Protein AF-A0AAD9MXK7-F1 (afdb_monomer)

Radius of gyration: 20.92 Å; Cα contacts (8 Å, |Δi|>4): 216; chains: 1; bounding box: 61×34×54 Å

Structure (mmCIF, N/CA/C/O backbone):
data_AF-A0AAD9MXK7-F1
#
_entry.id   AF-A0AAD9MXK7-F1
#
loop_
_atom_site.group_PDB
_atom_site.id
_atom_site.type_symbol
_atom_site.label_atom_id
_atom_site.label_alt_id
_atom_site.label_comp_id
_atom_site.label_asym_id
_atom_site.label_entity_id
_atom_site.label_seq_id
_atom_site.pdbx_PDB_ins_code
_atom_site.Cartn_x
_atom_site.Cartn_y
_atom_site.Cartn_z
_atom_site.occupancy
_atom_site.B_iso_or_equiv
_atom_site.auth_seq_id
_atom_site.auth_comp_id
_atom_site.auth_asym_id
_atom_site.auth_atom_id
_atom_site.pdbx_PDB_model_num
ATOM 1 N N . PRO A 1 1 ? 35.588 10.641 -26.635 1.00 38.00 1 PRO A N 1
ATOM 2 C CA . PRO A 1 1 ? 34.792 10.741 -25.386 1.00 38.00 1 PRO A CA 1
ATOM 3 C C . PRO A 1 1 ? 33.907 9.499 -25.231 1.00 38.00 1 PRO A C 1
ATOM 5 O O . PRO A 1 1 ? 33.051 9.272 -26.077 1.00 38.00 1 PRO A O 1
ATOM 8 N N . LYS A 1 2 ? 34.164 8.657 -24.221 1.00 38.72 2 LYS A N 1
ATOM 9 C CA . LYS A 1 2 ? 33.273 7.523 -23.922 1.00 38.72 2 LYS A CA 1
ATOM 10 C C . LYS A 1 2 ? 31.904 8.079 -23.519 1.00 38.72 2 LYS A C 1
ATOM 12 O O . LYS A 1 2 ? 31.863 9.052 -22.763 1.00 38.72 2 LYS A O 1
ATOM 17 N N . ASN A 1 3 ? 30.820 7.523 -24.058 1.00 42.97 3 ASN A N 1
ATOM 18 C CA . ASN A 1 3 ? 29.470 7.955 -23.709 1.00 42.97 3 ASN A CA 1
ATOM 19 C C . ASN A 1 3 ? 29.254 7.700 -22.206 1.00 42.97 3 ASN A C 1
ATOM 21 O O . ASN A 1 3 ? 29.772 6.733 -21.650 1.00 42.97 3 ASN A O 1
ATOM 25 N N . THR A 1 4 ? 28.516 8.578 -21.527 1.00 42.31 4 THR A N 1
ATOM 26 C CA . THR A 1 4 ? 28.145 8.411 -20.114 1.00 42.31 4 THR A CA 1
ATOM 27 C C . THR A 1 4 ? 27.490 7.048 -19.858 1.00 42.31 4 THR A C 1
ATOM 29 O O . THR A 1 4 ? 27.737 6.461 -18.808 1.00 42.31 4 THR A O 1
ATOM 32 N N . ALA A 1 5 ? 26.750 6.509 -20.834 1.00 41.59 5 ALA A N 1
ATOM 33 C CA . ALA A 1 5 ? 26.198 5.155 -20.789 1.00 41.59 5 ALA A CA 1
ATOM 34 C C . ALA A 1 5 ? 27.288 4.065 -20.707 1.00 41.59 5 ALA A C 1
ATOM 36 O O . ALA A 1 5 ? 27.219 3.212 -19.827 1.00 41.59 5 ALA A O 1
ATOM 37 N N . ASP A 1 6 ? 28.347 4.154 -21.520 1.00 43.88 6 ASP A N 1
ATOM 38 C CA . ASP A 1 6 ? 29.454 3.181 -21.534 1.00 43.88 6 ASP A CA 1
ATOM 39 C C . ASP A 1 6 ? 30.223 3.170 -20.203 1.00 43.88 6 ASP A C 1
ATOM 41 O O . ASP A 1 6 ? 30.725 2.141 -19.755 1.00 43.88 6 ASP A O 1
ATOM 45 N N . VAL A 1 7 ? 30.333 4.337 -19.557 1.00 48.47 7 VAL A N 1
ATOM 46 C CA . VAL A 1 7 ? 30.974 4.472 -18.240 1.00 48.47 7 VAL A CA 1
ATOM 47 C C . VAL A 1 7 ? 30.110 3.828 -17.157 1.00 48.47 7 VAL A C 1
ATOM 49 O O . VAL A 1 7 ? 30.643 3.141 -16.286 1.00 48.47 7 VAL A O 1
ATOM 52 N N . ILE A 1 8 ? 28.791 4.009 -17.217 1.00 50.72 8 ILE A N 1
ATOM 53 C CA . ILE A 1 8 ? 27.842 3.391 -16.286 1.00 50.72 8 ILE A CA 1
ATOM 54 C C . ILE A 1 8 ? 27.851 1.866 -16.450 1.00 50.72 8 ILE A C 1
ATOM 56 O O . ILE A 1 8 ? 28.021 1.155 -15.462 1.00 50.72 8 ILE A O 1
ATOM 60 N N . GLU A 1 9 ? 27.763 1.360 -17.680 1.00 47.28 9 GLU A N 1
ATOM 61 C CA . GLU A 1 9 ? 27.739 -0.078 -17.972 1.00 47.28 9 GLU A CA 1
ATOM 62 C C . GLU A 1 9 ? 29.055 -0.773 -17.584 1.00 47.28 9 GLU A C 1
ATOM 64 O O . GLU A 1 9 ? 29.042 -1.838 -16.961 1.00 47.28 9 GLU A O 1
ATOM 69 N N . TYR A 1 10 ? 30.199 -0.130 -17.843 1.00 49.09 10 TYR A N 1
ATOM 70 C CA . TYR A 1 10 ? 31.511 -0.608 -17.401 1.00 49.09 10 TYR A CA 1
ATOM 71 C C . TYR A 1 10 ? 31.641 -0.624 -15.870 1.00 49.09 10 TYR A C 1
ATOM 73 O O . TYR A 1 10 ? 32.155 -1.585 -15.296 1.00 49.09 10 TYR A O 1
ATOM 81 N N . THR A 1 11 ? 31.141 0.412 -15.189 1.00 49.16 11 THR A N 1
ATOM 82 C CA . THR A 1 11 ? 31.227 0.524 -13.724 1.00 49.16 11 THR A CA 1
ATOM 83 C C . THR A 1 11 ? 30.303 -0.477 -13.030 1.00 49.16 11 THR A C 1
ATOM 85 O O . THR A 1 11 ? 30.699 -1.106 -12.051 1.00 49.16 11 THR A O 1
ATOM 88 N N . LEU A 1 12 ? 29.101 -0.693 -13.570 1.00 51.06 12 LEU A N 1
ATOM 89 C CA . LEU A 1 12 ? 28.147 -1.703 -13.102 1.00 51.06 12 LEU A CA 1
ATOM 90 C C . LEU A 1 12 ? 28.635 -3.136 -13.376 1.00 51.06 12 LEU A C 1
ATOM 92 O O . LEU A 1 12 ? 28.507 -4.002 -12.512 1.00 51.06 12 LEU A O 1
ATOM 96 N N . SER A 1 13 ? 29.276 -3.381 -14.522 1.00 51.03 13 SER A N 1
ATOM 97 C CA . SER A 1 13 ? 29.899 -4.678 -14.828 1.00 51.03 13 SER A CA 1
ATOM 98 C C . SER A 1 13 ? 31.082 -4.982 -13.901 1.00 51.03 13 SER A C 1
ATOM 100 O O . SER A 1 13 ? 31.220 -6.106 -13.421 1.00 51.03 13 SER A O 1
ATOM 102 N N . ALA A 1 14 ? 31.899 -3.975 -13.571 1.00 49.81 14 ALA A N 1
ATOM 103 C CA . ALA A 1 14 ? 32.983 -4.107 -12.595 1.00 49.81 14 ALA A CA 1
ATOM 104 C C . ALA A 1 14 ? 32.467 -4.295 -11.149 1.00 49.81 14 ALA A C 1
ATOM 106 O O . ALA A 1 14 ? 33.080 -5.021 -10.364 1.00 49.81 14 ALA A O 1
ATOM 107 N N . LEU A 1 15 ? 31.320 -3.694 -10.801 1.00 48.66 15 LEU A N 1
ATOM 108 C CA . LEU A 1 15 ? 30.628 -3.864 -9.513 1.00 48.66 15 LEU A CA 1
ATOM 109 C C . LEU A 1 15 ? 30.158 -5.304 -9.282 1.00 48.66 15 LEU A C 1
ATOM 111 O O . LEU A 1 15 ? 30.318 -5.825 -8.179 1.00 48.66 15 LEU A O 1
ATOM 115 N N . LEU A 1 16 ? 29.615 -5.950 -10.317 1.00 46.66 16 LEU A N 1
ATOM 116 C CA . LEU A 1 16 ? 29.105 -7.323 -10.245 1.00 46.66 16 LEU A CA 1
ATOM 117 C C . LEU A 1 16 ? 30.217 -8.382 -10.142 1.00 46.66 16 LEU A C 1
ATOM 119 O O . LEU A 1 16 ? 29.954 -9.496 -9.698 1.00 46.66 16 LEU A O 1
ATOM 123 N N . GLN A 1 17 ? 31.457 -8.043 -10.514 1.00 50.56 17 GLN A N 1
ATOM 124 C CA . GLN A 1 17 ? 32.589 -8.980 -10.547 1.00 50.56 17 GLN A CA 1
ATOM 125 C C . GLN A 1 17 ? 33.570 -8.833 -9.369 1.00 50.56 17 GLN A C 1
ATOM 127 O O . GLN A 1 17 ? 34.453 -9.676 -9.204 1.00 50.56 17 GLN A O 1
ATOM 132 N N . SER A 1 18 ? 33.456 -7.792 -8.532 1.00 47.19 18 SER A N 1
ATOM 133 C CA . SER A 1 18 ? 34.446 -7.521 -7.478 1.00 47.19 18 SER A CA 1
ATOM 134 C C . SER A 1 18 ? 33.975 -7.940 -6.076 1.00 47.19 18 SER A C 1
ATOM 136 O O . SER A 1 18 ? 32.949 -7.481 -5.576 1.00 47.19 18 SER A O 1
ATOM 138 N N . ASN A 1 19 ? 34.807 -8.707 -5.363 1.00 50.25 19 ASN A N 1
ATOM 139 C CA . ASN A 1 19 ? 34.653 -8.995 -3.926 1.00 50.25 19 ASN A CA 1
ATOM 140 C C . ASN A 1 19 ? 34.904 -7.768 -3.017 1.00 50.25 19 ASN A C 1
ATOM 142 O O . ASN A 1 19 ? 34.963 -7.899 -1.798 1.00 50.25 19 ASN A O 1
ATOM 146 N N . ASN A 1 20 ? 35.092 -6.569 -3.583 1.00 54.78 20 ASN A N 1
ATOM 147 C CA . ASN A 1 20 ? 35.646 -5.409 -2.886 1.00 54.78 20 ASN A CA 1
ATOM 148 C C . ASN A 1 20 ? 34.710 -4.190 -2.958 1.00 54.78 20 ASN A C 1
ATOM 150 O O . ASN A 1 20 ? 35.099 -3.090 -3.359 1.00 54.78 20 ASN A O 1
ATOM 154 N N . ARG A 1 21 ? 33.455 -4.398 -2.532 1.00 53.03 21 ARG A N 1
ATOM 155 C CA . ARG A 1 21 ? 32.346 -3.418 -2.551 1.00 53.03 21 ARG A CA 1
ATOM 156 C C . ARG A 1 21 ? 32.725 -2.045 -1.968 1.00 53.03 21 ARG A C 1
ATOM 158 O O . ARG A 1 21 ? 32.276 -1.016 -2.464 1.00 53.03 21 ARG A O 1
ATOM 165 N N . HIS A 1 22 ? 33.605 -2.016 -0.963 1.00 48.88 22 HIS A N 1
ATOM 166 C CA . HIS A 1 22 ? 34.084 -0.785 -0.326 1.00 48.88 22 HIS A CA 1
ATOM 167 C C . HIS A 1 22 ? 34.946 0.099 -1.239 1.00 48.88 22 HIS A C 1
ATOM 169 O O . HIS A 1 22 ? 34.796 1.318 -1.214 1.00 48.88 22 HIS A O 1
ATOM 175 N N . LYS A 1 23 ? 35.818 -0.489 -2.070 1.00 52.25 23 LYS A N 1
ATOM 176 C CA . LYS A 1 23 ? 36.648 0.280 -3.013 1.00 52.25 23 LYS A CA 1
ATOM 177 C C . LYS A 1 23 ? 35.806 0.893 -4.124 1.00 52.25 23 LYS A C 1
ATOM 179 O O . LYS A 1 23 ? 36.018 2.044 -4.484 1.00 52.25 23 LYS A O 1
ATOM 184 N N . VAL A 1 24 ? 34.821 0.148 -4.619 1.00 52.81 24 VAL A N 1
ATOM 185 C CA . VAL A 1 24 ? 33.968 0.638 -5.704 1.00 52.81 24 VAL A CA 1
ATOM 186 C C . VAL A 1 24 ? 33.033 1.747 -5.226 1.00 52.81 24 VAL A C 1
ATOM 188 O O . VAL A 1 24 ? 32.856 2.736 -5.926 1.00 52.81 24 VAL A O 1
ATOM 191 N N . SER A 1 25 ? 32.515 1.648 -3.996 1.00 50.44 25 SER A N 1
ATOM 192 C CA . SER A 1 25 ? 31.755 2.738 -3.371 1.00 50.44 25 SER A CA 1
ATOM 193 C C . SER A 1 25 ? 32.572 4.030 -3.244 1.00 50.44 25 SER A C 1
ATOM 195 O O . SER A 1 25 ? 32.017 5.106 -3.452 1.00 50.44 25 SER A O 1
ATOM 197 N N . ALA A 1 26 ? 33.866 3.944 -2.920 1.00 53.19 26 ALA A N 1
ATOM 198 C CA . ALA A 1 26 ? 34.734 5.116 -2.804 1.00 53.19 26 ALA A CA 1
ATOM 199 C C . ALA A 1 26 ? 35.010 5.775 -4.167 1.00 53.19 26 ALA A C 1
ATOM 201 O O . ALA A 1 26 ? 34.937 6.998 -4.281 1.00 53.19 26 ALA A O 1
ATOM 202 N N . GLU A 1 27 ? 35.261 4.974 -5.207 1.00 53.53 27 GLU A N 1
ATOM 203 C CA . GLU A 1 27 ? 35.484 5.479 -6.568 1.00 53.53 27 GLU A CA 1
ATOM 204 C C . GLU A 1 27 ? 34.212 6.129 -7.137 1.00 53.53 27 GLU A C 1
ATOM 206 O O . GLU A 1 27 ? 34.271 7.212 -7.715 1.00 53.53 27 GLU A O 1
ATOM 211 N N . LEU A 1 28 ? 33.042 5.527 -6.884 1.00 54.47 28 LEU A N 1
ATOM 212 C CA . LEU A 1 28 ? 31.756 6.079 -7.308 1.00 54.47 28 LEU A CA 1
ATOM 213 C C . LEU A 1 28 ? 31.484 7.444 -6.660 1.00 54.47 28 LEU A C 1
ATOM 215 O O . LEU A 1 28 ? 31.079 8.373 -7.349 1.00 54.47 28 LEU A O 1
ATOM 219 N N . MET A 1 29 ? 31.760 7.589 -5.358 1.00 51.50 29 MET A N 1
ATOM 220 C CA . MET A 1 29 ? 31.616 8.858 -4.624 1.00 51.50 29 MET A CA 1
ATOM 221 C C . MET A 1 29 ? 32.549 9.951 -5.153 1.00 51.50 29 MET A C 1
ATOM 223 O O . MET A 1 29 ? 32.178 11.123 -5.171 1.00 51.50 29 MET A O 1
ATOM 227 N N . LYS A 1 30 ? 33.735 9.573 -5.637 1.00 60.16 30 LYS A N 1
ATOM 228 C CA . LYS A 1 30 ? 34.660 10.498 -6.292 1.00 60.16 30 LYS A CA 1
ATOM 229 C C . LYS A 1 30 ? 34.127 10.959 -7.653 1.00 60.16 30 LYS A C 1
ATOM 231 O O . LYS A 1 30 ? 34.123 12.152 -7.921 1.00 60.16 30 LYS A O 1
ATOM 236 N N . THR A 1 31 ? 33.604 10.042 -8.470 1.00 53.53 31 THR A N 1
ATOM 237 C CA . THR A 1 31 ? 32.995 10.375 -9.773 1.00 53.53 31 THR A CA 1
ATOM 238 C C . THR A 1 31 ? 31.703 11.193 -9.632 1.00 53.53 31 THR A C 1
ATOM 240 O O . THR A 1 31 ? 31.435 12.059 -10.461 1.00 53.53 31 THR A O 1
ATOM 243 N N . ILE A 1 32 ? 30.921 10.953 -8.572 1.00 53.66 32 ILE A N 1
ATOM 244 C CA . ILE A 1 32 ? 29.766 11.769 -8.156 1.00 53.66 32 ILE A CA 1
ATOM 245 C C . ILE A 1 32 ? 30.219 13.217 -7.901 1.00 53.66 32 ILE A C 1
ATOM 247 O O . ILE A 1 32 ? 29.639 14.147 -8.443 1.00 53.66 32 ILE A O 1
ATOM 251 N N . GLY A 1 33 ? 31.303 13.434 -7.152 1.00 53.84 33 GLY A N 1
ATOM 252 C CA . GLY A 1 33 ? 31.799 14.786 -6.853 1.00 53.84 33 GLY A CA 1
ATOM 253 C C . GLY A 1 33 ? 32.249 15.612 -8.069 1.00 53.84 33 GLY A C 1
ATOM 254 O O . GLY A 1 33 ? 32.423 16.820 -7.943 1.00 53.84 33 GLY A O 1
ATOM 255 N N . GLU A 1 34 ? 32.435 14.986 -9.234 1.00 53.22 34 GLU A N 1
ATOM 256 C CA . GLU A 1 34 ? 32.978 15.617 -10.444 1.00 53.22 34 GLU A CA 1
ATOM 257 C C . GLU A 1 34 ? 31.910 15.947 -11.511 1.00 53.22 34 GLU A C 1
ATOM 259 O O . GLU A 1 34 ? 32.238 16.590 -12.509 1.00 53.22 34 GLU A O 1
ATOM 264 N N . LYS A 1 35 ? 30.641 15.530 -11.346 1.00 52.81 35 LYS A N 1
ATOM 265 C CA . LYS A 1 35 ? 29.578 15.739 -12.353 1.00 52.81 35 LYS A CA 1
ATOM 266 C C . LYS A 1 35 ? 28.400 16.563 -11.831 1.00 52.81 35 LYS 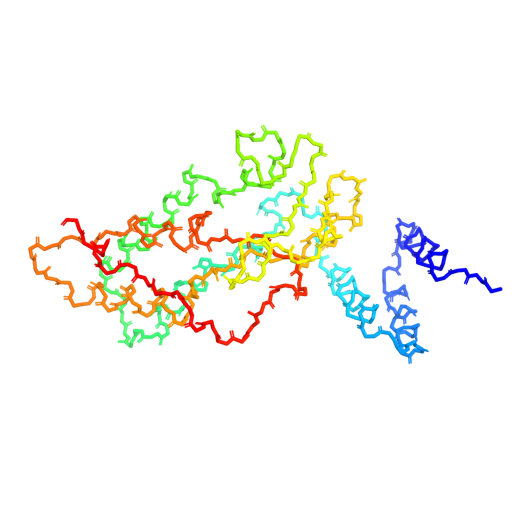A C 1
ATOM 268 O O . LYS A 1 35 ? 27.756 16.190 -10.862 1.00 52.81 35 LYS A O 1
ATOM 273 N N . ASP A 1 36 ? 28.029 17.597 -12.583 1.00 50.78 36 ASP A N 1
ATOM 274 C CA . ASP A 1 36 ? 26.937 18.539 -12.283 1.00 50.78 36 ASP A CA 1
ATOM 275 C C . ASP A 1 36 ? 25.559 18.038 -12.781 1.00 50.78 36 ASP A C 1
ATOM 277 O O . ASP A 1 36 ? 24.805 18.748 -13.443 1.00 50.78 36 ASP A O 1
ATOM 281 N N . ASN A 1 37 ? 25.237 16.758 -12.548 1.00 57.41 37 ASN A N 1
ATOM 282 C CA . ASN A 1 37 ? 23.948 16.179 -12.950 1.00 57.41 37 ASN A CA 1
ATOM 283 C C . ASN A 1 37 ? 23.217 15.614 -11.730 1.00 57.41 37 ASN A C 1
ATOM 285 O O . ASN A 1 37 ? 23.429 14.469 -11.335 1.00 57.41 37 ASN A O 1
ATOM 289 N N . HIS A 1 38 ? 22.355 16.442 -11.144 1.00 49.59 38 HIS A N 1
ATOM 290 C CA . HIS A 1 38 ? 21.633 16.176 -9.901 1.00 49.59 38 HIS A CA 1
ATOM 291 C C . HIS A 1 38 ? 20.864 14.840 -9.900 1.00 49.59 38 HIS A C 1
ATOM 293 O O . HIS A 1 38 ? 20.870 14.130 -8.896 1.00 49.59 38 HIS A O 1
ATOM 299 N N . GLU A 1 39 ? 20.267 14.445 -11.027 1.00 49.38 39 GLU A N 1
ATOM 300 C CA . GLU A 1 39 ? 19.537 13.174 -11.156 1.00 49.38 39 GLU A CA 1
ATOM 301 C C . GLU A 1 39 ? 20.485 11.968 -11.135 1.00 49.38 39 GLU A C 1
ATOM 303 O O . GLU A 1 39 ? 20.225 10.970 -10.458 1.00 49.38 39 GLU A O 1
ATOM 308 N N . LEU A 1 40 ? 21.638 12.087 -11.803 1.00 52.56 40 LEU A N 1
ATOM 309 C CA . LEU A 1 40 ? 22.690 11.072 -11.772 1.00 52.56 40 LEU A CA 1
ATOM 310 C C . LEU A 1 40 ? 23.287 10.945 -10.361 1.00 52.56 40 LEU A C 1
ATOM 312 O O . LEU A 1 40 ? 23.496 9.832 -9.887 1.00 52.56 40 LEU A O 1
ATOM 316 N N . LEU A 1 41 ? 23.506 12.058 -9.657 1.00 50.03 41 LEU A N 1
ATOM 317 C CA . LEU A 1 41 ? 24.013 12.061 -8.279 1.00 50.03 41 LEU A CA 1
ATOM 318 C C . LEU A 1 41 ? 23.027 11.417 -7.298 1.00 50.03 41 LEU A C 1
ATOM 320 O O . LEU A 1 41 ? 23.442 10.672 -6.409 1.00 50.03 41 LEU A O 1
ATOM 324 N N . GLN A 1 42 ? 21.726 11.652 -7.480 1.00 50.75 42 GLN A N 1
ATOM 325 C CA . GLN A 1 42 ? 20.675 11.052 -6.662 1.00 50.75 42 GLN A CA 1
ATOM 326 C C . GLN A 1 42 ? 20.576 9.539 -6.896 1.00 50.75 42 GLN A C 1
ATOM 328 O O . GLN A 1 42 ? 20.579 8.772 -5.929 1.00 50.75 42 GLN A O 1
ATOM 333 N N . LEU A 1 43 ? 20.573 9.102 -8.160 1.00 53.25 43 LEU A N 1
ATOM 334 C CA . LEU A 1 43 ? 20.542 7.684 -8.519 1.00 53.25 43 LEU A CA 1
ATOM 335 C C . LEU A 1 43 ? 21.806 6.957 -8.037 1.00 53.25 43 LEU A C 1
ATOM 337 O O . LEU A 1 43 ? 21.717 5.893 -7.427 1.00 53.25 43 LEU A O 1
ATOM 341 N N . MET A 1 44 ? 22.989 7.544 -8.237 1.00 55.75 44 MET A N 1
ATOM 342 C CA . MET A 1 44 ? 24.252 6.945 -7.798 1.00 55.75 44 MET A CA 1
ATOM 343 C C . MET A 1 44 ? 24.385 6.931 -6.266 1.00 55.75 44 MET A C 1
ATOM 345 O O . MET A 1 44 ? 24.840 5.932 -5.710 1.00 55.75 44 MET A O 1
ATOM 349 N N . GLY A 1 45 ? 23.943 7.978 -5.562 1.00 54.53 45 GLY A N 1
ATOM 350 C CA . GLY A 1 45 ? 23.907 8.005 -4.094 1.00 54.53 45 GLY A CA 1
ATOM 351 C C . GLY A 1 45 ? 22.970 6.946 -3.503 1.00 54.53 45 GLY A C 1
ATOM 352 O O . GLY A 1 45 ? 23.272 6.341 -2.472 1.00 54.53 45 GLY A O 1
ATOM 353 N N . GLN A 1 46 ? 21.864 6.658 -4.187 1.00 55.50 46 GLN A N 1
ATOM 354 C CA . GLN A 1 46 ? 20.931 5.603 -3.795 1.00 55.50 46 GLN A CA 1
ATOM 355 C C . GLN A 1 46 ? 21.480 4.213 -4.087 1.00 55.50 46 GLN A C 1
ATOM 357 O O . GLN A 1 46 ? 21.439 3.370 -3.199 1.00 55.50 46 GLN A O 1
ATOM 362 N N . ILE A 1 47 ? 22.104 4.002 -5.250 1.00 58.25 47 ILE A N 1
ATOM 363 C CA . ILE A 1 47 ? 22.817 2.756 -5.566 1.00 58.25 47 ILE A CA 1
ATOM 364 C C . ILE A 1 47 ? 23.909 2.479 -4.520 1.00 58.25 47 ILE A C 1
ATOM 366 O O . ILE A 1 47 ? 24.036 1.352 -4.050 1.00 58.25 47 ILE A O 1
ATOM 370 N N . VAL A 1 48 ? 24.659 3.498 -4.082 1.00 56.62 48 VAL A N 1
ATOM 371 C CA . VAL A 1 48 ? 25.665 3.365 -3.008 1.00 56.62 48 VAL A CA 1
ATOM 372 C C . VAL A 1 48 ? 25.033 2.978 -1.672 1.00 56.62 48 VAL A C 1
ATOM 374 O O . VAL A 1 48 ? 25.579 2.129 -0.963 1.00 56.62 48 VAL A O 1
ATOM 377 N N . ASN A 1 49 ? 23.890 3.567 -1.315 1.00 52.62 49 ASN A N 1
ATOM 378 C CA . ASN A 1 49 ? 23.167 3.189 -0.102 1.00 52.62 49 ASN A CA 1
ATOM 379 C C . ASN A 1 49 ? 22.618 1.761 -0.186 1.00 52.62 49 ASN A C 1
ATOM 381 O O . ASN A 1 49 ? 22.713 1.035 0.801 1.00 52.62 49 ASN A O 1
ATOM 385 N N . THR A 1 50 ? 22.144 1.318 -1.350 1.00 48.84 50 THR A N 1
ATOM 386 C CA . THR A 1 50 ? 21.663 -0.054 -1.542 1.00 48.84 50 THR A CA 1
ATOM 387 C C . THR A 1 50 ? 22.809 -1.072 -1.572 1.00 48.84 50 THR A C 1
ATOM 389 O O . THR A 1 50 ? 22.666 -2.150 -1.010 1.00 48.84 50 THR A O 1
ATOM 392 N N . ILE A 1 51 ? 24.001 -0.723 -2.085 1.00 51.62 51 ILE A N 1
ATOM 393 C CA . ILE A 1 51 ? 25.217 -1.566 -1.994 1.00 51.62 51 ILE A CA 1
ATOM 394 C C . ILE A 1 51 ? 25.614 -1.860 -0.533 1.00 51.62 51 ILE A C 1
ATOM 396 O O . ILE A 1 51 ? 26.221 -2.898 -0.252 1.00 51.62 51 ILE A O 1
ATOM 400 N N . LYS A 1 52 ? 25.266 -0.967 0.404 1.00 46.25 52 LYS A N 1
ATOM 401 C CA . LYS A 1 52 ? 25.476 -1.160 1.848 1.00 46.25 52 LYS A CA 1
ATOM 402 C C . LYS A 1 52 ? 24.405 -2.030 2.519 1.00 46.25 52 LYS A C 1
ATOM 404 O O . LYS A 1 52 ? 24.617 -2.432 3.660 1.00 46.25 52 LYS A O 1
ATOM 409 N N . GLN A 1 53 ? 23.278 -2.300 1.859 1.00 46.50 53 GLN A N 1
ATOM 410 C CA . GLN A 1 53 ? 22.192 -3.124 2.399 1.00 46.50 53 GLN A CA 1
ATOM 411 C C . GLN A 1 53 ? 22.407 -4.615 2.093 1.00 46.50 53 GLN A C 1
ATOM 413 O O . GLN A 1 53 ? 23.250 -4.987 1.276 1.00 46.50 53 GLN A O 1
ATOM 418 N N . ASN A 1 54 ? 21.688 -5.498 2.791 1.00 44.75 54 ASN A N 1
ATOM 419 C CA . ASN A 1 54 ? 21.855 -6.950 2.690 1.00 44.75 54 ASN A CA 1
ATOM 420 C C . ASN A 1 54 ? 21.101 -7.536 1.476 1.00 44.75 54 ASN A C 1
ATOM 422 O O . ASN A 1 54 ? 20.157 -8.301 1.619 1.00 44.75 54 ASN A O 1
ATOM 426 N N . ILE A 1 55 ? 21.538 -7.174 0.266 1.00 45.78 55 ILE A N 1
ATOM 427 C CA . ILE A 1 55 ? 20.872 -7.447 -1.032 1.00 45.78 55 ILE A CA 1
ATOM 428 C C . ILE A 1 55 ? 20.739 -8.946 -1.379 1.00 45.78 55 ILE A C 1
ATOM 430 O O . ILE A 1 55 ? 20.133 -9.294 -2.383 1.00 45.78 55 ILE A O 1
ATOM 434 N N . GLN A 1 56 ? 21.329 -9.854 -0.596 1.00 40.59 56 GLN A N 1
ATOM 435 C CA . GLN A 1 56 ? 21.187 -11.300 -0.824 1.00 40.59 56 GLN A CA 1
ATOM 436 C C . GLN A 1 56 ? 19.972 -11.918 -0.126 1.00 40.59 56 GLN A C 1
ATOM 438 O O . GLN A 1 56 ? 19.717 -13.104 -0.318 1.00 40.59 56 GLN A O 1
ATOM 443 N N . ALA A 1 57 ? 19.232 -11.130 0.657 1.00 38.41 57 ALA A N 1
ATOM 444 C CA . ALA A 1 57 ? 17.940 -11.535 1.180 1.00 38.41 57 ALA A CA 1
ATOM 445 C C . ALA A 1 57 ? 16.920 -11.592 0.028 1.00 38.41 57 ALA A C 1
ATOM 447 O O . ALA A 1 57 ? 16.501 -10.561 -0.496 1.00 38.41 57 ALA A O 1
ATOM 448 N N . ASN A 1 58 ? 16.547 -12.803 -0.379 1.00 35.81 58 ASN A N 1
ATOM 449 C CA . ASN A 1 58 ? 15.558 -13.074 -1.426 1.00 35.81 58 ASN A CA 1
ATOM 450 C C . ASN A 1 58 ? 14.215 -13.523 -0.841 1.00 35.81 58 ASN A C 1
ATOM 452 O O . ASN A 1 58 ? 13.244 -13.702 -1.575 1.00 35.81 58 ASN A O 1
ATOM 456 N N . THR A 1 59 ? 14.149 -13.731 0.475 1.00 41.09 59 THR A N 1
ATOM 457 C CA . THR A 1 59 ? 12.913 -14.081 1.169 1.00 41.09 59 THR A CA 1
ATOM 458 C C . THR A 1 59 ? 12.617 -13.114 2.308 1.00 41.09 59 THR A C 1
ATOM 460 O O . THR A 1 59 ? 13.494 -12.543 2.951 1.00 41.09 59 THR A O 1
ATOM 463 N N . ARG A 1 60 ? 11.330 -12.965 2.616 1.00 40.72 60 ARG A N 1
ATOM 464 C CA . ARG A 1 60 ? 10.810 -12.140 3.714 1.00 40.72 60 ARG A CA 1
ATOM 465 C C . ARG A 1 60 ? 11.421 -12.454 5.093 1.00 40.72 60 ARG A C 1
ATOM 467 O O . ARG A 1 60 ? 11.409 -11.608 5.983 1.00 40.72 60 ARG A O 1
ATOM 474 N N . GLN A 1 61 ? 11.901 -13.679 5.299 1.00 42.28 61 GLN A N 1
ATOM 475 C CA . GLN A 1 61 ? 12.550 -14.113 6.542 1.00 42.28 61 GLN A CA 1
ATOM 476 C C . GLN A 1 61 ? 13.989 -13.591 6.659 1.00 42.28 61 GLN A C 1
ATOM 478 O O . GLN A 1 61 ? 14.518 -13.510 7.765 1.00 42.28 61 GLN A O 1
ATOM 483 N N . GLU A 1 62 ? 14.593 -13.215 5.534 1.00 36.50 62 GLU A N 1
ATOM 484 C CA . GLU A 1 62 ? 15.981 -12.769 5.428 1.00 36.50 62 GLU A CA 1
ATOM 485 C C . GLU A 1 62 ? 16.122 -11.239 5.543 1.00 36.50 62 GLU A C 1
ATOM 487 O O . GLU A 1 62 ? 17.207 -10.768 5.883 1.00 36.50 62 GLU A O 1
ATOM 492 N N . ASP A 1 63 ? 15.037 -10.473 5.343 1.00 41.03 63 ASP A N 1
ATOM 493 C CA . ASP A 1 63 ? 14.970 -9.028 5.627 1.00 41.03 63 ASP A CA 1
ATOM 494 C C . ASP A 1 63 ? 13.595 -8.593 6.202 1.00 41.03 63 ASP A C 1
ATOM 496 O O . ASP A 1 63 ? 12.699 -8.140 5.480 1.00 41.03 63 ASP A O 1
ATOM 500 N N . PRO A 1 64 ? 13.393 -8.719 7.528 1.00 39.91 64 PRO A N 1
ATOM 501 C CA . PRO A 1 64 ? 12.159 -8.300 8.190 1.00 39.91 64 PRO A CA 1
ATOM 502 C C . PRO A 1 64 ? 11.987 -6.771 8.293 1.00 39.91 64 PRO A C 1
ATOM 504 O O . PRO A 1 64 ? 10.886 -6.314 8.621 1.00 39.91 64 PRO A O 1
ATOM 507 N N . ASP A 1 65 ? 13.030 -5.977 8.015 1.00 39.09 65 ASP A N 1
ATOM 508 C CA . ASP A 1 65 ? 12.990 -4.509 8.081 1.00 39.09 65 ASP A CA 1
ATOM 509 C C . ASP A 1 65 ? 12.297 -3.877 6.862 1.00 39.09 65 ASP A C 1
ATOM 511 O O . ASP A 1 65 ? 11.818 -2.739 6.957 1.00 39.09 65 ASP A O 1
ATOM 515 N N . TRP A 1 66 ? 12.137 -4.636 5.768 1.00 37.03 66 TRP A N 1
ATOM 516 C CA . TRP A 1 66 ? 11.375 -4.250 4.572 1.00 37.03 66 TRP A CA 1
ATOM 517 C C . TRP A 1 66 ? 9.952 -3.747 4.905 1.00 37.03 66 TRP A C 1
ATOM 519 O O . TRP A 1 66 ? 9.428 -2.852 4.244 1.00 37.03 66 TRP A O 1
ATOM 529 N N . PHE A 1 67 ? 9.349 -4.224 6.004 1.00 41.81 67 PHE A N 1
ATOM 530 C CA . PHE A 1 67 ? 7.981 -3.878 6.419 1.00 41.81 67 PHE A CA 1
ATOM 531 C C . PHE A 1 67 ? 7.878 -3.050 7.713 1.00 41.81 67 PHE A C 1
ATOM 533 O O . PHE A 1 67 ? 6.890 -3.160 8.454 1.00 41.81 67 PHE A O 1
ATOM 540 N N . LYS A 1 68 ? 8.814 -2.124 7.969 1.00 47.56 68 LYS A N 1
ATOM 541 C CA . LYS A 1 68 ? 8.680 -1.103 9.040 1.00 47.56 68 LYS A CA 1
ATOM 542 C C . LYS A 1 68 ? 7.335 -0.337 9.040 1.00 47.56 68 LYS A C 1
ATOM 544 O O . LYS A 1 68 ? 6.988 0.301 10.034 1.00 47.56 68 LYS A O 1
ATOM 549 N N . GLY A 1 69 ? 6.510 -0.439 7.994 1.00 49.94 69 GLY A N 1
ATOM 550 C CA . GLY A 1 69 ? 5.147 0.101 7.906 1.00 49.94 69 GLY A CA 1
ATOM 551 C C . GLY A 1 69 ? 4.160 -0.317 9.019 1.00 49.94 69 GLY A C 1
ATOM 552 O O . GLY A 1 69 ? 3.350 0.504 9.443 1.00 49.94 69 GLY A O 1
ATOM 553 N N . ILE A 1 70 ? 4.206 -1.546 9.547 1.00 48.22 70 ILE A N 1
ATOM 554 C CA . ILE A 1 70 ? 3.278 -1.972 10.629 1.00 48.22 70 ILE A CA 1
ATOM 555 C C . ILE A 1 70 ? 3.779 -1.520 12.000 1.00 48.22 70 ILE A C 1
ATOM 557 O O . ILE A 1 70 ? 2.992 -1.079 12.842 1.00 48.22 70 ILE A O 1
ATOM 561 N N . ILE A 1 71 ? 5.096 -1.602 12.198 1.00 51.22 71 ILE A N 1
ATOM 562 C CA . ILE A 1 71 ? 5.780 -1.101 13.393 1.00 51.22 71 ILE A CA 1
ATOM 563 C C . ILE A 1 71 ? 5.503 0.402 13.525 1.00 51.22 71 ILE A C 1
ATOM 565 O O . ILE A 1 71 ? 5.042 0.839 14.571 1.00 51.22 71 ILE A O 1
ATOM 569 N N . THR A 1 72 ? 5.594 1.160 12.427 1.00 62.62 72 THR A N 1
ATOM 570 C CA . THR A 1 72 ? 5.264 2.596 12.420 1.00 62.62 72 THR A CA 1
ATOM 571 C C . THR A 1 72 ? 3.801 2.896 12.744 1.00 62.62 72 THR A C 1
ATOM 573 O O . THR A 1 72 ? 3.552 3.873 13.437 1.00 62.62 72 THR A O 1
ATOM 576 N N . THR A 1 73 ? 2.825 2.078 12.325 1.00 63.78 73 THR A N 1
ATOM 577 C CA . THR A 1 73 ? 1.416 2.286 12.721 1.00 63.78 73 THR A CA 1
ATOM 578 C C . THR A 1 73 ? 1.222 2.078 14.225 1.00 63.78 73 THR A C 1
ATOM 580 O O . THR A 1 73 ? 0.604 2.907 14.893 1.00 63.78 73 THR A O 1
ATOM 583 N N . MET A 1 74 ? 1.779 0.998 14.786 1.00 66.38 74 MET A N 1
ATOM 584 C CA . MET A 1 74 ? 1.719 0.750 16.231 1.00 66.38 74 MET A CA 1
ATOM 585 C C . MET A 1 74 ? 2.461 1.822 17.031 1.00 66.38 74 MET A C 1
ATOM 587 O O . MET A 1 74 ? 1.951 2.282 18.052 1.00 66.38 74 MET A O 1
ATOM 591 N N . ASP A 1 75 ? 3.646 2.219 16.581 1.00 71.38 75 ASP A N 1
ATOM 592 C CA . ASP A 1 75 ? 4.473 3.217 17.252 1.00 71.38 75 ASP A CA 1
ATOM 593 C C . ASP A 1 75 ? 3.844 4.605 17.168 1.00 71.38 75 ASP A C 1
ATOM 595 O O . ASP A 1 75 ? 3.847 5.334 18.158 1.00 71.38 75 ASP A O 1
ATOM 599 N N . TYR A 1 76 ? 3.200 4.939 16.047 1.00 76.50 76 TYR A N 1
ATOM 600 C CA . TYR A 1 76 ? 2.417 6.163 15.919 1.00 76.50 76 TYR A CA 1
ATOM 601 C C . TYR A 1 76 ? 1.289 6.200 16.953 1.00 76.50 76 TYR A C 1
ATOM 603 O O . TYR A 1 76 ? 1.221 7.137 17.750 1.00 76.50 76 TYR A O 1
ATOM 611 N N . VAL A 1 77 ? 0.452 5.156 17.011 1.00 72.44 77 VAL A N 1
ATOM 612 C CA . VAL A 1 77 ? -0.663 5.082 17.970 1.00 72.44 77 VAL A CA 1
ATOM 613 C C . VAL A 1 77 ? -0.149 5.162 19.411 1.00 72.44 77 VAL A C 1
ATOM 615 O O . VAL A 1 77 ? -0.674 5.943 20.202 1.00 72.44 77 VAL A O 1
ATOM 618 N N . LYS A 1 78 ? 0.923 4.430 19.748 1.00 75.12 78 LYS A N 1
ATOM 619 C CA . LYS A 1 78 ? 1.578 4.505 21.068 1.00 75.12 78 LYS A CA 1
ATOM 620 C C . LYS A 1 78 ? 2.117 5.901 21.379 1.00 75.12 78 LYS A C 1
ATOM 622 O O . LYS A 1 78 ? 2.009 6.341 22.515 1.00 75.12 78 LYS A O 1
ATOM 627 N N . SER A 1 79 ? 2.694 6.594 20.398 1.00 78.88 79 SER A N 1
ATOM 628 C CA . SER A 1 79 ? 3.269 7.930 20.598 1.00 78.88 79 SER A CA 1
ATOM 629 C C . SER A 1 79 ? 2.203 8.997 20.860 1.00 78.88 79 SER A C 1
ATOM 631 O O . SER A 1 79 ? 2.436 9.930 21.626 1.00 78.88 79 SER A O 1
ATOM 633 N N . LYS A 1 80 ? 1.019 8.860 20.247 1.00 80.44 80 LYS A N 1
ATOM 634 C CA . LYS A 1 80 ? -0.092 9.811 20.393 1.00 80.44 80 LYS A CA 1
ATOM 635 C C . LYS A 1 80 ? -0.964 9.517 21.610 1.00 80.44 80 LYS A C 1
ATOM 637 O O . LYS A 1 80 ? -1.511 10.439 22.211 1.00 80.44 80 LYS A O 1
ATOM 642 N N . LYS A 1 81 ? -1.059 8.252 22.023 1.00 73.75 81 LYS A N 1
ATOM 643 C CA . LYS A 1 81 ? -1.777 7.840 23.231 1.00 73.75 81 LYS A CA 1
ATOM 644 C C . LYS A 1 81 ? -0.874 7.921 24.460 1.00 73.75 81 LYS A C 1
ATOM 646 O O . LYS A 1 81 ? -0.037 7.056 24.691 1.00 73.75 81 LYS A O 1
ATOM 651 N N . LYS A 1 82 ? -1.083 8.931 25.310 1.00 61.66 82 LYS A N 1
ATOM 652 C CA . LYS A 1 82 ? -0.455 8.978 26.640 1.00 61.66 82 LYS A CA 1
ATOM 653 C C . LYS A 1 82 ? -1.062 7.884 27.530 1.00 61.66 82 LYS A C 1
ATOM 655 O O . LYS A 1 82 ? -2.184 8.032 28.002 1.00 61.66 82 LYS A O 1
ATOM 660 N N . GLY A 1 83 ? -0.327 6.797 27.763 1.00 66.88 83 GLY A N 1
ATOM 661 C CA . GLY A 1 83 ? -0.711 5.726 28.691 1.00 66.88 83 GLY A CA 1
ATOM 662 C C . GLY A 1 83 ? -0.861 4.348 28.042 1.00 66.88 83 GLY A C 1
ATOM 663 O O . GLY A 1 83 ? -0.478 4.122 26.897 1.00 66.88 83 GLY A O 1
ATOM 664 N N . LYS A 1 84 ? -1.390 3.384 28.804 1.00 69.75 84 LYS A N 1
ATOM 665 C CA . LYS A 1 84 ? -1.578 2.005 28.333 1.00 69.75 84 LYS A CA 1
ATOM 666 C C . LYS A 1 84 ? -2.657 1.965 27.246 1.00 69.75 84 LYS A C 1
ATOM 668 O O . LYS A 1 84 ? -3.778 2.407 27.472 1.00 69.75 84 LYS A O 1
ATOM 673 N N . ILE A 1 85 ? -2.328 1.387 26.092 1.00 77.56 85 ILE A N 1
ATOM 674 C CA . ILE A 1 85 ? -3.281 1.155 24.998 1.00 77.56 85 ILE A CA 1
ATOM 675 C C . ILE A 1 85 ? -4.441 0.276 25.494 1.00 77.56 85 ILE A C 1
ATOM 677 O O . ILE A 1 85 ? -4.200 -0.788 26.077 1.00 77.56 85 ILE A O 1
ATOM 681 N N . SER A 1 86 ? -5.684 0.708 25.246 1.00 83.50 86 SER A N 1
ATOM 682 C CA . SER A 1 86 ? -6.892 -0.013 25.670 1.00 83.50 86 SER A CA 1
ATOM 683 C C . SER A 1 86 ? -7.002 -1.397 25.012 1.00 83.50 86 SER A C 1
ATOM 685 O O . SER A 1 86 ? -6.389 -1.672 23.976 1.00 83.50 86 SER A O 1
ATOM 687 N N . ALA A 1 87 ? -7.800 -2.287 25.606 1.00 87.31 87 ALA A N 1
ATOM 688 C CA . ALA A 1 87 ? -8.045 -3.618 25.045 1.00 87.31 87 ALA A CA 1
ATOM 689 C C . ALA A 1 87 ? -8.677 -3.553 23.640 1.00 87.31 87 ALA A C 1
ATOM 691 O O . ALA A 1 87 ? -8.386 -4.394 22.790 1.00 87.31 87 ALA A O 1
ATOM 692 N N . GLU A 1 88 ? -9.489 -2.530 23.372 1.00 85.94 88 GLU A N 1
ATOM 693 C CA . GLU A 1 88 ? -10.132 -2.315 22.073 1.00 85.94 88 GLU A CA 1
ATOM 694 C C . GLU A 1 88 ? -9.112 -1.979 20.983 1.00 85.94 88 GLU A C 1
ATOM 696 O O . GLU A 1 88 ? -9.122 -2.600 19.922 1.00 85.94 88 GLU A O 1
ATOM 701 N N . TYR A 1 89 ? -8.154 -1.093 21.268 1.00 86.31 89 TYR A N 1
ATOM 702 C CA . TYR A 1 89 ? -7.057 -0.807 20.340 1.00 86.31 89 TYR A CA 1
ATOM 703 C C . TYR A 1 89 ? -6.159 -2.026 20.113 1.00 86.31 89 TYR A C 1
ATOM 705 O O . TYR A 1 89 ? -5.719 -2.274 18.992 1.00 86.31 89 TYR A O 1
ATOM 713 N N . GLN A 1 90 ? -5.886 -2.818 21.154 1.00 86.44 90 GLN A N 1
ATOM 714 C CA . GLN A 1 90 ? -5.130 -4.065 20.989 1.00 86.44 90 GLN A CA 1
ATOM 715 C C . GLN A 1 90 ? -5.871 -5.039 20.067 1.00 86.44 90 GLN A C 1
ATOM 717 O O . GLN A 1 90 ? -5.252 -5.649 19.196 1.00 86.44 90 GLN A O 1
ATOM 722 N N . LYS A 1 91 ? -7.197 -5.147 20.215 1.00 90.50 91 LYS A N 1
ATOM 723 C CA . LYS A 1 91 ? -8.049 -5.949 19.332 1.00 90.50 91 LYS A CA 1
ATOM 724 C C . LYS A 1 91 ? -8.003 -5.435 17.890 1.00 90.50 91 LYS A C 1
ATOM 726 O O . LYS A 1 91 ? -7.761 -6.230 16.989 1.00 90.50 91 LYS A O 1
ATOM 731 N N . LEU A 1 92 ? -8.148 -4.127 17.674 1.00 90.25 92 LEU A N 1
ATOM 732 C CA . LEU A 1 92 ? -8.035 -3.483 16.360 1.00 90.25 92 LEU A CA 1
ATOM 733 C C . LEU A 1 92 ? -6.693 -3.797 15.676 1.00 90.25 92 LEU A C 1
ATOM 735 O O . LEU A 1 92 ? -6.656 -4.288 14.548 1.00 90.25 92 LEU A O 1
ATOM 739 N N . LEU A 1 93 ? -5.579 -3.582 16.377 1.00 87.25 93 LEU A N 1
ATOM 740 C CA . LEU A 1 93 ? -4.240 -3.838 15.842 1.00 87.25 93 LEU A CA 1
ATOM 741 C C . LEU A 1 93 ? -4.001 -5.332 15.569 1.00 87.25 93 LEU A C 1
ATOM 743 O O . LEU A 1 93 ? -3.339 -5.691 14.592 1.00 87.25 93 LEU A O 1
ATOM 747 N N . ASN A 1 94 ? -4.559 -6.215 16.400 1.00 88.12 94 ASN A N 1
ATOM 748 C CA . ASN A 1 94 ? -4.517 -7.656 16.166 1.00 88.12 94 ASN A CA 1
ATOM 749 C C . ASN A 1 94 ? -5.350 -8.066 14.946 1.00 88.12 94 ASN A C 1
ATOM 751 O O . ASN A 1 94 ? -4.906 -8.945 14.205 1.00 88.12 94 ASN A O 1
ATOM 755 N N . ASN A 1 95 ? -6.492 -7.421 14.688 1.00 92.44 95 ASN A N 1
ATOM 756 C CA . ASN A 1 95 ? -7.270 -7.645 13.468 1.00 92.44 95 ASN A CA 1
ATOM 757 C C . ASN A 1 95 ? -6.444 -7.281 12.228 1.00 92.44 95 ASN A C 1
ATOM 759 O O . ASN A 1 95 ? -6.324 -8.104 11.321 1.00 92.44 95 ASN A O 1
ATOM 763 N N . PHE A 1 96 ? -5.788 -6.112 12.221 1.00 91.06 96 PHE A N 1
ATOM 764 C CA . PHE A 1 96 ? -4.882 -5.722 11.132 1.00 91.06 96 PHE A CA 1
ATOM 765 C C . PHE A 1 96 ? -3.761 -6.737 10.938 1.00 91.06 96 PHE A C 1
ATOM 767 O O . PHE A 1 96 ? -3.570 -7.240 9.833 1.00 91.06 96 PHE A O 1
ATOM 774 N N . LYS A 1 97 ? -3.050 -7.091 12.015 1.00 87.25 97 LYS A N 1
ATOM 775 C CA . LYS A 1 97 ? -1.942 -8.053 11.965 1.00 87.25 97 LYS A CA 1
ATOM 776 C C . LYS A 1 97 ? -2.391 -9.416 11.444 1.00 87.25 97 LYS A C 1
ATOM 778 O O . LYS A 1 97 ? -1.669 -10.037 10.672 1.00 87.25 97 LYS A O 1
ATOM 783 N N . THR A 1 98 ? -3.561 -9.886 11.868 1.00 89.12 98 THR A N 1
ATOM 784 C CA . THR A 1 98 ? -4.110 -11.176 11.438 1.00 89.12 98 THR A CA 1
ATOM 785 C C . THR A 1 98 ? -4.485 -11.131 9.965 1.00 89.12 98 THR A C 1
ATOM 787 O O . THR A 1 98 ? -4.057 -12.001 9.216 1.00 89.12 98 THR A O 1
ATOM 790 N N . LYS A 1 99 ? -5.197 -10.089 9.520 1.00 92.44 99 LYS A N 1
ATOM 791 C CA . LYS A 1 99 ? -5.592 -9.944 8.115 1.00 92.44 99 LYS A CA 1
ATOM 792 C C . LYS A 1 99 ? -4.381 -9.777 7.191 1.00 92.44 99 LYS A C 1
ATOM 794 O O . LYS A 1 99 ? -4.327 -10.409 6.148 1.00 92.44 99 LYS A O 1
ATOM 799 N N . LEU A 1 100 ? -3.365 -9.013 7.602 1.00 87.31 100 LEU A N 1
ATOM 800 C CA . LEU A 1 100 ? -2.078 -8.944 6.899 1.00 87.31 100 LEU A CA 1
ATOM 801 C C . LEU A 1 100 ? -1.417 -10.320 6.785 1.00 87.31 100 LEU A C 1
ATOM 803 O O . LEU A 1 100 ? -1.012 -10.692 5.698 1.00 87.31 100 LEU A O 1
ATOM 807 N N . LYS A 1 101 ? -1.354 -11.106 7.866 1.00 86.31 101 LYS A N 1
ATOM 808 C CA . LYS A 1 101 ? -0.791 -12.466 7.809 1.00 86.31 101 LYS A CA 1
ATOM 809 C C . LYS A 1 101 ? -1.546 -13.392 6.864 1.00 86.31 101 LYS A C 1
ATOM 811 O O . LYS A 1 101 ? -0.904 -14.158 6.161 1.00 86.31 101 LYS A O 1
ATOM 816 N N . VAL A 1 102 ? -2.877 -13.335 6.881 1.00 90.19 102 VAL A N 1
ATOM 817 C CA . VAL A 1 102 ? -3.726 -14.158 6.009 1.00 90.19 102 VAL A CA 1
ATOM 818 C C . VAL A 1 102 ? -3.489 -13.825 4.536 1.00 90.19 102 VAL A C 1
ATOM 820 O O . VAL A 1 102 ? -3.445 -14.738 3.724 1.00 90.19 102 VAL A O 1
ATOM 823 N N . ASN A 1 103 ? -3.275 -12.550 4.209 1.00 87.44 103 ASN A N 1
ATOM 824 C CA . ASN A 1 103 ? -3.000 -12.096 2.842 1.00 87.44 103 ASN A CA 1
ATOM 825 C C . ASN A 1 103 ? -1.500 -12.069 2.497 1.00 87.44 103 ASN A C 1
ATOM 827 O O . ASN A 1 103 ? -1.106 -11.331 1.605 1.00 87.44 103 ASN A O 1
ATOM 831 N N . ASP A 1 104 ? -0.649 -12.758 3.265 1.00 86.00 104 ASP A N 1
ATOM 832 C CA . ASP A 1 104 ? 0.820 -12.692 3.165 1.00 86.00 104 ASP A CA 1
ATOM 833 C C . ASP A 1 104 ? 1.377 -11.273 2.925 1.00 86.00 104 ASP A C 1
ATOM 835 O O . ASP A 1 104 ? 2.283 -11.030 2.134 1.00 86.00 104 ASP A O 1
ATOM 839 N N . TYR A 1 105 ? 0.805 -10.307 3.647 1.00 85.06 105 TYR A N 1
ATOM 840 C CA . TYR A 1 105 ? 1.201 -8.900 3.647 1.00 85.06 105 TYR A CA 1
ATOM 841 C C . TYR A 1 105 ? 1.117 -8.248 2.262 1.00 85.06 105 TYR A C 1
ATOM 843 O O . TYR A 1 105 ? 1.775 -7.237 2.028 1.00 85.06 105 TYR A O 1
ATOM 851 N N . HIS A 1 106 ? 0.273 -8.807 1.391 1.00 88.25 106 HIS A N 1
ATOM 852 C CA . HIS A 1 106 ? 0.105 -8.411 -0.004 1.00 88.25 106 HIS A CA 1
ATOM 853 C C . HIS A 1 106 ? 1.418 -8.455 -0.799 1.00 88.25 106 HIS A C 1
ATOM 855 O O . HIS A 1 106 ? 1.678 -7.610 -1.654 1.00 88.25 106 HIS A O 1
ATOM 861 N N . GLY A 1 107 ? 2.292 -9.418 -0.479 1.00 85.00 107 GLY A N 1
ATOM 862 C CA . GLY A 1 107 ? 3.533 -9.642 -1.226 1.00 85.00 107 GLY A CA 1
ATOM 863 C C . GLY A 1 107 ? 3.291 -10.096 -2.670 1.00 85.00 107 GLY A C 1
ATOM 864 O O . GLY A 1 107 ? 4.139 -9.884 -3.535 1.00 85.00 107 GLY A O 1
ATOM 865 N N . ASP A 1 108 ? 2.108 -10.645 -2.940 1.00 86.19 108 ASP A N 1
ATOM 866 C CA . ASP A 1 108 ? 1.628 -11.069 -4.255 1.00 86.19 108 ASP A CA 1
ATOM 867 C C . ASP A 1 108 ? 1.565 -9.924 -5.279 1.00 86.19 108 ASP A C 1
ATOM 869 O O . ASP A 1 108 ? 1.742 -10.157 -6.472 1.00 86.19 108 ASP A O 1
ATOM 873 N N . TYR A 1 109 ? 1.445 -8.673 -4.829 1.00 90.19 109 TYR A N 1
ATOM 874 C CA . TYR A 1 109 ? 1.584 -7.486 -5.680 1.00 90.19 109 TYR A CA 1
ATOM 875 C C . TYR A 1 109 ? 2.905 -7.442 -6.466 1.00 90.19 109 TYR A C 1
ATOM 877 O O . TYR A 1 109 ? 2.950 -6.896 -7.571 1.00 90.19 109 TYR A O 1
ATOM 885 N N . PHE A 1 110 ? 3.976 -8.020 -5.917 1.00 88.12 110 PHE A N 1
ATOM 886 C CA . PHE A 1 110 ? 5.320 -8.007 -6.499 1.00 88.12 110 PHE A CA 1
ATOM 887 C C . PHE A 1 110 ? 5.774 -9.384 -7.001 1.00 88.12 110 PHE A C 1
ATOM 889 O O . PHE A 1 110 ? 6.963 -9.569 -7.266 1.00 88.12 110 PHE A O 1
ATOM 896 N N . ASP A 1 111 ? 4.864 -10.348 -7.149 1.00 85.56 111 ASP A N 1
ATOM 897 C CA . ASP A 1 111 ? 5.125 -11.628 -7.813 1.00 85.56 111 ASP A CA 1
ATOM 898 C C . ASP A 1 111 ? 4.373 -11.677 -9.143 1.00 85.56 111 ASP A C 1
ATOM 900 O O . ASP A 1 111 ? 3.157 -11.825 -9.167 1.00 85.56 111 ASP A O 1
ATOM 904 N N . ARG A 1 112 ? 5.095 -11.610 -10.265 1.00 86.75 112 ARG A N 1
ATOM 905 C CA . ARG A 1 112 ? 4.523 -11.679 -11.621 1.00 86.75 112 ARG A CA 1
ATOM 906 C C . ARG A 1 112 ? 3.675 -12.926 -11.900 1.00 86.75 112 ARG A C 1
ATOM 908 O O . ARG A 1 112 ? 2.922 -12.929 -12.865 1.00 86.75 112 ARG A O 1
ATOM 915 N N . ASN A 1 113 ? 3.820 -13.991 -11.107 1.00 86.56 113 ASN A N 1
ATOM 916 C CA . ASN A 1 113 ? 3.034 -15.220 -11.254 1.00 86.56 113 ASN A CA 1
ATOM 917 C C . ASN A 1 113 ? 1.800 -15.255 -10.339 1.00 86.56 113 ASN A C 1
ATOM 919 O O . ASN A 1 113 ? 1.070 -16.249 -10.337 1.00 86.56 113 ASN A O 1
ATOM 923 N N . ALA A 1 114 ? 1.576 -14.210 -9.541 1.00 89.25 114 ALA A N 1
ATOM 924 C CA . ALA A 1 114 ? 0.398 -14.089 -8.702 1.00 89.25 114 ALA A CA 1
ATOM 925 C C . ALA A 1 114 ? -0.879 -13.911 -9.534 1.00 89.25 114 ALA A C 1
ATOM 927 O O . ALA A 1 114 ? -0.861 -13.699 -10.745 1.00 89.25 114 ALA A O 1
ATOM 928 N N . SER A 1 115 ? -2.025 -13.974 -8.856 1.00 89.19 115 SER A N 1
ATOM 929 C CA . SER A 1 115 ? -3.323 -13.768 -9.508 1.00 89.19 115 SER A CA 1
ATOM 930 C C . SER A 1 115 ? -3.562 -12.317 -9.944 1.00 89.19 115 SER A C 1
ATOM 932 O O . SER A 1 115 ? -4.255 -12.088 -10.933 1.00 89.19 115 SER A O 1
ATOM 934 N N . GLN A 1 116 ? -3.006 -11.349 -9.209 1.00 88.06 116 GLN A N 1
ATOM 935 C CA . GLN A 1 116 ? -3.160 -9.913 -9.460 1.00 88.06 116 GLN A CA 1
ATOM 936 C C . GLN A 1 116 ? -1.838 -9.166 -9.205 1.00 88.06 116 GLN A C 1
ATOM 938 O O . GLN A 1 116 ? -1.745 -8.380 -8.258 1.00 88.06 116 GLN A O 1
ATOM 943 N N . PRO A 1 117 ? -0.795 -9.424 -10.014 1.00 91.06 117 PRO A N 1
ATOM 944 C CA . PRO A 1 117 ? 0.457 -8.689 -9.914 1.00 91.06 117 PRO A CA 1
ATOM 945 C C . PRO A 1 117 ? 0.264 -7.218 -10.297 1.00 91.06 117 PRO A C 1
ATOM 947 O O . PRO A 1 117 ? -0.611 -6.874 -11.091 1.00 91.06 117 PRO A O 1
ATOM 950 N N . LEU A 1 118 ? 1.127 -6.345 -9.774 1.00 92.81 118 LEU A N 1
ATOM 951 C CA . LEU A 1 118 ? 1.192 -4.942 -10.208 1.00 92.81 118 LEU A CA 1
ATOM 952 C C . LEU A 1 118 ? 1.934 -4.751 -11.527 1.00 92.81 118 LEU A C 1
ATOM 954 O O . LEU A 1 118 ? 1.857 -3.680 -12.127 1.00 92.81 118 LEU A O 1
ATOM 958 N N . CYS A 1 119 ? 2.695 -5.758 -11.942 1.00 90.62 119 CYS A N 1
ATOM 959 C CA . CYS A 1 119 ? 3.387 -5.748 -13.214 1.00 90.62 119 CYS A CA 1
ATOM 960 C C . CYS A 1 119 ? 2.545 -6.371 -14.329 1.00 90.62 119 CYS A C 1
ATOM 962 O O . CYS A 1 119 ? 1.578 -7.090 -14.080 1.00 90.62 119 CYS A O 1
ATOM 964 N N . ASP A 1 120 ? 2.932 -6.090 -15.571 1.00 90.00 120 ASP A N 1
ATOM 965 C CA . ASP A 1 120 ? 2.407 -6.806 -16.730 1.00 90.00 120 ASP A CA 1
ATOM 966 C C . ASP A 1 120 ? 2.914 -8.261 -16.798 1.00 90.00 120 ASP A C 1
ATOM 968 O O . ASP A 1 120 ? 3.677 -8.735 -15.952 1.00 90.00 120 ASP A O 1
ATOM 972 N N . THR A 1 121 ? 2.503 -8.983 -17.843 1.00 88.69 121 THR A N 1
ATOM 973 C CA . THR A 1 121 ? 2.874 -10.390 -18.059 1.00 88.69 121 THR A CA 1
ATOM 974 C C . THR A 1 121 ? 4.376 -10.617 -18.232 1.00 88.69 121 THR A C 1
ATOM 976 O O . THR A 1 121 ? 4.853 -11.727 -18.000 1.00 88.69 121 THR A O 1
ATOM 979 N N . ASP A 1 122 ? 5.127 -9.585 -18.616 1.00 84.06 122 ASP A N 1
ATOM 980 C CA . ASP A 1 122 ? 6.578 -9.645 -18.801 1.00 84.06 122 ASP A CA 1
ATOM 981 C C . ASP A 1 122 ? 7.339 -9.209 -17.534 1.00 84.06 122 ASP A C 1
ATOM 983 O O . ASP A 1 122 ? 8.570 -9.319 -17.459 1.00 84.06 122 ASP A O 1
ATOM 987 N N . GLY A 1 123 ? 6.623 -8.756 -16.501 1.00 83.81 123 GLY A N 1
ATOM 988 C CA . GLY A 1 123 ? 7.183 -8.312 -15.232 1.00 83.81 123 GLY A CA 1
ATOM 989 C C . GLY A 1 123 ? 7.566 -6.830 -15.195 1.00 83.81 123 GLY A C 1
ATOM 990 O O . GLY A 1 123 ? 8.365 -6.437 -14.341 1.00 83.81 123 GLY A O 1
ATOM 991 N N . TRP A 1 124 ? 7.036 -6.000 -16.099 1.00 90.38 124 TRP A N 1
ATOM 992 C CA . TRP A 1 124 ? 7.209 -4.548 -16.042 1.00 90.38 124 TRP A CA 1
ATOM 993 C C . TRP A 1 124 ? 6.239 -3.909 -15.060 1.00 90.38 124 TRP A C 1
ATOM 995 O O . TRP A 1 124 ? 5.025 -4.028 -15.192 1.00 90.38 124 TRP A O 1
ATOM 1005 N N . PHE A 1 125 ? 6.791 -3.172 -14.106 1.00 94.00 125 PHE A N 1
ATOM 1006 C CA . PHE A 1 125 ? 6.058 -2.271 -13.231 1.00 94.00 125 PHE A CA 1
ATOM 1007 C C . PHE A 1 125 ? 6.058 -0.872 -13.835 1.00 94.00 125 PHE A C 1
ATOM 1009 O O . PHE A 1 125 ? 7.065 -0.425 -14.394 1.00 94.00 125 PHE A O 1
ATOM 1016 N N . PHE A 1 126 ? 4.945 -0.166 -13.675 1.00 94.38 126 PHE A N 1
ATOM 1017 C CA . PHE A 1 126 ? 4.739 1.179 -14.198 1.00 94.38 126 PHE A CA 1
ATOM 1018 C C . PHE A 1 126 ? 4.469 2.133 -13.042 1.00 94.38 126 PHE A C 1
ATOM 1020 O O . PHE A 1 126 ? 3.772 1.783 -12.092 1.00 94.38 126 PHE A O 1
ATOM 1027 N N . CYS A 1 127 ? 5.037 3.335 -13.110 1.00 94.06 127 CYS A N 1
ATOM 1028 C CA . CYS A 1 127 ? 4.728 4.371 -12.137 1.00 94.06 127 CYS A CA 1
ATOM 1029 C C . CYS A 1 127 ? 3.286 4.835 -12.319 1.00 94.06 127 CYS A C 1
ATOM 1031 O O . CYS A 1 127 ? 2.836 5.109 -13.431 1.00 94.06 127 CYS A O 1
ATOM 1033 N N . GLU A 1 128 ? 2.587 4.982 -11.204 1.00 92.69 128 GLU A N 1
ATOM 1034 C CA . GLU A 1 128 ? 1.175 5.370 -11.179 1.00 92.69 128 GLU A CA 1
ATOM 1035 C C . GLU A 1 128 ? 0.969 6.873 -10.996 1.00 92.69 128 GLU A C 1
ATOM 1037 O O . GLU A 1 128 ? -0.159 7.356 -10.918 1.00 92.69 128 GLU A O 1
ATOM 1042 N N . GLY A 1 129 ? 2.078 7.610 -10.987 1.00 87.75 129 GLY A N 1
ATOM 1043 C CA . GLY A 1 129 ? 2.108 9.056 -10.866 1.00 87.75 129 GLY A CA 1
ATOM 1044 C C . GLY A 1 129 ? 2.000 9.546 -9.424 1.00 87.75 129 GLY A C 1
ATOM 1045 O O . GLY A 1 129 ? 1.703 8.772 -8.515 1.00 87.75 129 GLY A O 1
ATOM 1046 N N . PRO A 1 130 ? 2.293 10.837 -9.203 1.00 84.69 130 PRO A N 1
ATOM 1047 C CA . PRO A 1 130 ? 2.089 11.474 -7.907 1.00 84.69 130 PRO A CA 1
ATOM 1048 C C . PRO A 1 130 ? 0.620 11.412 -7.469 1.00 84.69 130 PRO A C 1
ATOM 1050 O O . PRO A 1 130 ? -0.286 11.254 -8.295 1.00 84.69 130 PRO A O 1
ATOM 1053 N N . TYR A 1 131 ? 0.397 11.595 -6.164 1.00 79.81 131 TYR A N 1
ATOM 1054 C CA . TYR A 1 131 ? -0.910 11.477 -5.504 1.00 79.81 131 TYR A CA 1
ATOM 1055 C C . TYR A 1 131 ? -2.036 12.265 -6.198 1.00 79.81 131 TYR A C 1
ATOM 1057 O O . TYR A 1 131 ? -3.168 11.792 -6.262 1.00 79.81 131 TYR A O 1
ATOM 1065 N N . ASN A 1 132 ? -1.717 13.427 -6.776 1.00 80.94 132 ASN A N 1
ATOM 1066 C CA . ASN A 1 132 ? -2.646 14.353 -7.427 1.00 80.94 132 ASN A CA 1
ATOM 1067 C C . ASN A 1 132 ? -2.883 14.075 -8.923 1.00 80.94 132 ASN A C 1
ATOM 1069 O O . ASN A 1 132 ? -3.521 14.874 -9.610 1.00 80.94 132 ASN A O 1
ATOM 1073 N N . THR A 1 133 ? -2.363 12.967 -9.452 1.00 81.38 133 THR A N 1
ATOM 1074 C CA . THR A 1 133 ? -2.538 12.569 -10.854 1.00 81.38 133 THR A CA 1
ATOM 1075 C C . THR A 1 133 ? -3.059 11.142 -10.967 1.00 81.38 133 THR A C 1
ATOM 1077 O O . THR A 1 133 ? -2.811 10.295 -10.109 1.00 81.38 133 THR A O 1
ATOM 1080 N N . VAL A 1 134 ? -3.790 10.871 -12.050 1.00 80.38 134 VAL A N 1
ATOM 1081 C CA . VAL A 1 134 ? -4.324 9.532 -12.356 1.00 80.38 134 VAL A CA 1
ATOM 1082 C C . VAL A 1 134 ? -3.273 8.650 -13.036 1.00 80.38 134 VAL A C 1
ATOM 1084 O O . VAL A 1 134 ? -3.322 7.430 -12.929 1.00 80.38 134 VAL A O 1
ATOM 1087 N N . VAL A 1 135 ? -2.325 9.265 -13.746 1.00 86.62 135 VAL A N 1
ATOM 1088 C CA . VAL A 1 135 ? -1.255 8.583 -14.477 1.00 86.62 135 VAL A CA 1
ATOM 1089 C C . VAL A 1 135 ? 0.058 9.321 -14.282 1.00 86.62 135 VAL A C 1
ATOM 1091 O O . VAL A 1 135 ? 0.077 10.545 -14.135 1.00 86.62 135 VAL A O 1
ATOM 1094 N N . CYS A 1 136 ? 1.169 8.590 -14.335 1.00 89.94 136 CYS A N 1
ATOM 1095 C CA . CYS A 1 136 ? 2.479 9.218 -14.318 1.00 89.94 136 CYS A CA 1
ATOM 1096 C C . CYS A 1 136 ? 2.679 10.083 -15.575 1.00 89.94 136 CYS A C 1
ATOM 1098 O O . CYS A 1 136 ? 2.491 9.583 -16.686 1.00 89.94 136 CYS A O 1
ATOM 1100 N N . PRO A 1 137 ? 3.108 11.352 -15.437 1.00 87.06 137 PRO A N 1
ATOM 1101 C CA . PRO A 1 137 ? 3.385 12.207 -16.592 1.00 87.06 137 PRO A CA 1
ATOM 1102 C C . PRO A 1 137 ? 4.647 11.789 -17.369 1.00 87.06 137 PRO A C 1
ATOM 1104 O O . PRO A 1 137 ? 4.878 12.281 -18.470 1.00 87.06 137 PRO A O 1
ATOM 1107 N N . TYR A 1 138 ? 5.448 10.874 -16.815 1.00 85.31 138 TYR A N 1
ATOM 1108 C CA . TYR A 1 138 ? 6.713 10.404 -17.374 1.00 85.31 138 TYR A CA 1
ATOM 1109 C C . TYR A 1 138 ? 6.571 8.959 -17.866 1.00 85.31 138 TYR A C 1
ATOM 1111 O O . TYR A 1 138 ? 6.483 8.017 -17.076 1.00 85.31 138 TYR A O 1
ATOM 1119 N N . THR A 1 139 ? 6.560 8.766 -19.183 1.00 81.62 139 THR A N 1
ATOM 1120 C CA . THR A 1 139 ? 6.374 7.441 -19.814 1.00 81.62 139 THR A CA 1
ATOM 1121 C C . THR A 1 139 ? 7.555 6.483 -19.612 1.00 81.62 139 THR A C 1
ATOM 1123 O O . THR A 1 139 ? 7.426 5.266 -19.768 1.00 81.62 139 THR A O 1
ATOM 1126 N N . GLU A 1 140 ? 8.717 7.033 -19.271 1.00 84.19 140 GLU A N 1
ATOM 1127 C CA . GLU A 1 140 ? 9.952 6.324 -18.964 1.00 84.19 140 GLU A CA 1
ATOM 1128 C C . GLU A 1 140 ? 9.982 5.751 -17.546 1.00 84.19 140 GLU A C 1
ATOM 1130 O O . GLU A 1 140 ? 10.818 4.892 -17.263 1.00 84.19 140 GLU A O 1
ATOM 1135 N N . HIS A 1 141 ? 9.068 6.168 -16.660 1.00 90.31 141 HIS A N 1
ATOM 1136 C CA . HIS A 1 141 ? 8.963 5.603 -15.320 1.00 90.31 141 HIS A CA 1
ATOM 1137 C C . HIS A 1 141 ? 8.319 4.215 -15.364 1.00 90.31 141 HIS A C 1
ATOM 1139 O O . HIS A 1 141 ? 7.150 4.009 -15.028 1.00 90.31 141 HIS A O 1
ATOM 1145 N N . ARG A 1 142 ? 9.134 3.243 -15.760 1.00 91.69 142 ARG A N 1
ATOM 1146 C CA . ARG A 1 142 ? 8.845 1.815 -15.732 1.00 91.69 142 ARG A CA 1
ATOM 1147 C C . ARG A 1 142 ? 10.105 1.040 -15.386 1.00 91.69 142 ARG A C 1
ATOM 1149 O O . ARG A 1 142 ? 11.215 1.476 -15.688 1.00 91.69 142 ARG A O 1
ATOM 1156 N N . ILE A 1 143 ? 9.944 -0.123 -14.777 1.00 86.94 143 ILE A N 1
ATOM 1157 C CA . ILE A 1 143 ? 11.070 -0.961 -14.372 1.00 86.94 143 ILE A CA 1
ATOM 1158 C C . ILE A 1 143 ? 10.678 -2.430 -14.397 1.00 86.94 143 ILE A C 1
ATOM 1160 O O . ILE A 1 143 ? 9.580 -2.794 -13.994 1.00 86.94 143 ILE A O 1
ATOM 1164 N N . ASN A 1 144 ? 11.590 -3.281 -14.856 1.00 85.06 144 ASN A N 1
ATOM 1165 C CA . ASN A 1 144 ? 11.438 -4.726 -14.758 1.00 85.06 144 ASN A CA 1
ATOM 1166 C C . ASN A 1 144 ? 12.488 -5.273 -13.780 1.00 85.06 144 ASN A C 1
ATOM 1168 O O . ASN A 1 144 ? 13.632 -5.498 -14.200 1.00 85.06 144 ASN A O 1
ATOM 1172 N N . PRO A 1 145 ? 12.145 -5.462 -12.491 1.00 84.44 145 PRO A N 1
ATOM 1173 C CA . PRO A 1 145 ? 13.074 -5.967 -11.484 1.00 84.44 145 PRO A CA 1
ATOM 1174 C C . PRO A 1 145 ? 13.500 -7.416 -11.749 1.00 84.44 145 PRO A C 1
ATOM 1176 O O . PRO A 1 145 ? 14.562 -7.823 -11.291 1.00 84.44 145 PRO A O 1
ATOM 1179 N N . TYR A 1 146 ? 12.735 -8.181 -12.533 1.00 80.44 146 TYR A N 1
ATOM 1180 C CA . TYR A 1 146 ? 13.091 -9.551 -12.918 1.00 80.44 146 TYR A CA 1
ATOM 1181 C C . TYR A 1 146 ? 14.097 -9.611 -14.074 1.00 80.44 146 TYR A C 1
ATOM 1183 O O . TYR A 1 146 ? 14.706 -10.653 -14.303 1.00 80.44 146 TYR A O 1
ATOM 1191 N N . GLY A 1 147 ? 14.271 -8.510 -14.813 1.00 73.88 147 GLY A N 1
ATOM 1192 C CA . GLY A 1 147 ? 15.164 -8.444 -15.971 1.00 73.88 147 GLY A CA 1
ATOM 1193 C C . GLY A 1 147 ? 16.652 -8.397 -15.612 1.00 73.88 147 GLY A C 1
ATOM 1194 O O . GLY A 1 147 ? 17.486 -8.795 -16.422 1.00 73.88 147 GLY A O 1
ATOM 1195 N N . SER A 1 148 ? 17.014 -7.915 -14.416 1.00 69.81 148 SER A N 1
ATOM 1196 C CA . SER A 1 148 ? 18.395 -7.945 -13.919 1.00 69.81 148 SER A CA 1
ATOM 1197 C C . SER A 1 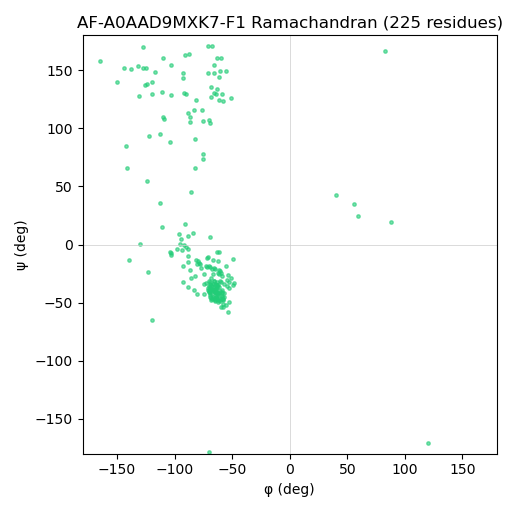148 ? 18.478 -7.682 -12.413 1.00 69.81 148 SER A C 1
ATOM 1199 O O . SER A 1 148 ? 17.625 -7.011 -11.837 1.00 69.81 148 SER A O 1
ATOM 1201 N N . HIS A 1 149 ? 19.576 -8.113 -11.782 1.00 68.06 149 HIS A N 1
ATOM 1202 C CA . HIS A 1 149 ? 19.864 -7.780 -10.380 1.00 68.06 149 HIS A CA 1
ATOM 1203 C C . HIS A 1 149 ? 19.986 -6.261 -10.148 1.00 68.06 149 HIS A C 1
ATOM 1205 O O . HIS A 1 149 ? 19.648 -5.762 -9.079 1.00 68.06 149 HIS A O 1
ATOM 1211 N N . ILE A 1 150 ? 20.454 -5.500 -11.144 1.00 71.06 150 ILE A N 1
ATOM 1212 C CA . ILE A 1 150 ? 20.536 -4.035 -11.047 1.00 71.06 150 ILE A CA 1
ATOM 1213 C C . ILE A 1 150 ? 19.131 -3.437 -11.013 1.00 71.06 150 ILE A C 1
ATOM 1215 O O . ILE A 1 150 ? 18.867 -2.571 -10.187 1.00 71.06 150 ILE A O 1
ATOM 1219 N N . ASN A 1 151 ? 18.215 -3.924 -11.850 1.00 69.81 151 ASN A N 1
ATOM 1220 C CA . ASN A 1 151 ? 16.833 -3.458 -11.831 1.00 69.81 151 ASN A CA 1
ATOM 1221 C C . ASN A 1 151 ? 16.137 -3.828 -10.521 1.00 69.81 151 ASN A C 1
ATOM 1223 O O . ASN A 1 151 ? 15.407 -3.004 -9.986 1.00 69.81 151 ASN A O 1
ATOM 1227 N N . TYR A 1 152 ? 16.392 -5.020 -9.976 1.00 76.00 152 TYR A N 1
ATOM 1228 C CA . TYR A 1 152 ? 15.910 -5.396 -8.646 1.00 76.00 152 TYR A CA 1
ATOM 1229 C C . TYR A 1 152 ? 16.392 -4.412 -7.567 1.00 76.00 152 TYR A C 1
ATOM 1231 O O . TYR A 1 152 ? 15.604 -3.920 -6.765 1.00 76.00 152 TYR A O 1
ATOM 1239 N N . VAL A 1 153 ? 17.676 -4.047 -7.601 1.00 70.56 153 VAL A N 1
ATOM 1240 C CA . VAL A 1 153 ? 18.264 -3.046 -6.698 1.00 70.56 153 VAL A CA 1
ATOM 1241 C C . VAL A 1 153 ? 17.648 -1.660 -6.892 1.00 70.56 153 VAL A C 1
ATOM 1243 O O . VAL A 1 153 ? 17.305 -1.006 -5.916 1.00 70.56 153 VAL A O 1
ATOM 1246 N N . VAL A 1 154 ? 17.485 -1.196 -8.132 1.00 76.31 154 VAL A N 1
ATOM 1247 C CA . VAL A 1 154 ? 16.863 0.108 -8.419 1.00 76.31 154 VAL A CA 1
ATOM 1248 C C . VAL A 1 154 ? 15.394 0.109 -8.001 1.00 76.31 154 VAL A C 1
ATOM 1250 O O . VAL A 1 154 ? 14.892 1.130 -7.546 1.00 76.31 154 VAL A O 1
ATOM 1253 N N . PHE A 1 155 ? 14.703 -1.027 -8.073 1.00 81.75 155 PHE A N 1
ATOM 1254 C CA . PHE A 1 155 ? 13.321 -1.136 -7.622 1.00 81.75 155 PHE A CA 1
ATOM 1255 C C . PHE A 1 155 ? 13.157 -0.843 -6.127 1.00 81.75 155 PHE A C 1
ATOM 1257 O O . PHE A 1 155 ? 12.117 -0.333 -5.726 1.00 81.75 155 PHE A O 1
ATOM 1264 N N . SER A 1 156 ? 14.197 -1.030 -5.305 1.00 77.38 156 SER A N 1
ATOM 1265 C CA . SER A 1 156 ? 14.156 -0.654 -3.885 1.00 77.38 156 SER A CA 1
ATOM 1266 C C . SER A 1 156 ? 14.054 0.861 -3.648 1.00 77.38 156 SER A C 1
ATOM 1268 O O . SER A 1 156 ? 13.825 1.283 -2.516 1.00 77.38 156 SER A O 1
ATOM 1270 N N . THR A 1 157 ? 14.283 1.694 -4.673 1.00 77.56 157 THR A N 1
ATOM 1271 C CA . THR A 1 157 ? 14.109 3.156 -4.590 1.00 77.56 157 THR A CA 1
ATOM 12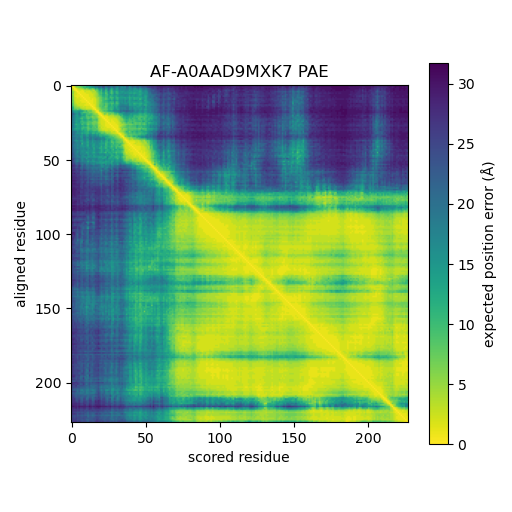72 C C . THR A 1 157 ? 12.685 3.594 -4.928 1.00 77.56 157 THR A C 1
ATOM 1274 O O . THR A 1 157 ? 12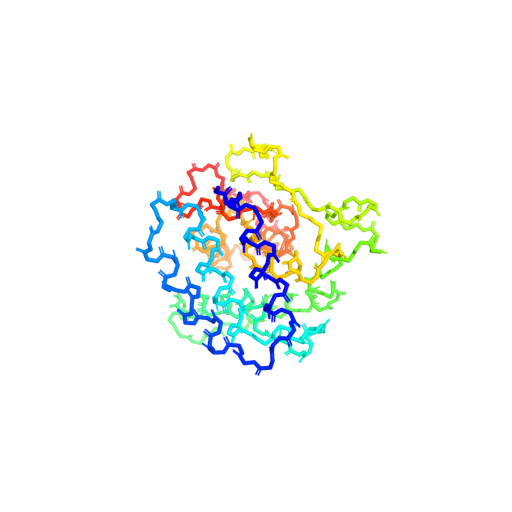.303 4.727 -4.619 1.00 77.56 157 THR A O 1
ATOM 1277 N N . TRP A 1 158 ? 11.893 2.704 -5.534 1.00 85.44 158 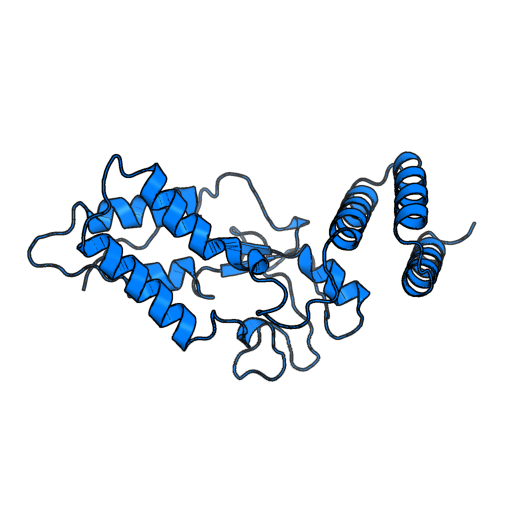TRP A N 1
ATOM 1278 C CA . TRP A 1 158 ? 10.475 2.925 -5.772 1.00 85.44 158 TRP A CA 1
ATOM 1279 C C . TRP A 1 158 ? 9.717 2.856 -4.453 1.00 85.44 158 TRP A C 1
ATOM 1281 O O . TRP A 1 158 ? 10.101 2.150 -3.522 1.00 85.44 158 TRP A O 1
ATOM 1291 N N . ASN A 1 159 ? 8.644 3.634 -4.359 1.00 84.56 159 ASN A N 1
ATOM 1292 C CA . ASN A 1 159 ? 7.861 3.745 -3.138 1.00 84.56 159 ASN A CA 1
ATOM 1293 C C . ASN A 1 159 ? 6.451 3.240 -3.385 1.00 84.56 159 ASN A C 1
ATOM 1295 O O . ASN A 1 159 ? 5.911 3.378 -4.479 1.00 84.56 159 ASN A O 1
ATOM 1299 N N . PHE A 1 160 ? 5.862 2.674 -2.340 1.00 86.50 160 PHE A N 1
ATOM 1300 C CA . PHE A 1 160 ? 4.451 2.343 -2.314 1.00 86.50 160 PHE A CA 1
ATOM 1301 C C . PHE A 1 160 ? 3.758 3.392 -1.450 1.00 86.50 160 PHE A C 1
ATOM 1303 O O . PHE A 1 160 ? 3.721 3.276 -0.225 1.00 86.50 160 PHE A O 1
ATOM 1310 N N . ASP A 1 161 ? 3.363 4.476 -2.109 1.00 85.56 161 ASP A N 1
ATOM 1311 C CA . ASP A 1 161 ? 2.930 5.721 -1.489 1.00 85.56 161 ASP A CA 1
ATOM 1312 C C . ASP A 1 161 ? 1.413 5.753 -1.294 1.00 85.56 161 ASP A C 1
ATOM 1314 O O . ASP A 1 161 ? 0.661 5.166 -2.075 1.00 85.56 161 ASP A O 1
ATOM 1318 N N . HIS A 1 162 ? 0.960 6.416 -0.235 1.00 88.88 162 HIS A N 1
ATOM 1319 C CA . HIS A 1 162 ? -0.461 6.553 0.079 1.00 88.88 162 HIS A CA 1
ATOM 1320 C C . HIS A 1 162 ? -1.029 7.812 -0.588 1.00 88.88 162 HIS A C 1
ATOM 1322 O O . HIS A 1 162 ? -0.479 8.886 -0.377 1.00 88.88 162 HIS A O 1
ATOM 1328 N N . ARG A 1 163 ? -2.156 7.718 -1.311 1.00 87.69 163 ARG A N 1
ATOM 1329 C CA . ARG A 1 163 ? -2.852 8.911 -1.846 1.00 87.69 163 ARG A CA 1
ATOM 1330 C C . ARG A 1 163 ? -3.482 9.756 -0.735 1.00 87.69 163 ARG A C 1
ATOM 1332 O O . ARG A 1 163 ? -3.301 10.965 -0.690 1.00 87.69 163 ARG A O 1
ATOM 1339 N N . ILE A 1 164 ? -4.169 9.101 0.197 1.00 89.75 164 ILE A N 1
ATOM 1340 C CA . ILE A 1 164 ? -4.593 9.666 1.480 1.00 89.75 164 ILE A CA 1
ATOM 1341 C C . ILE A 1 164 ? -3.462 9.436 2.4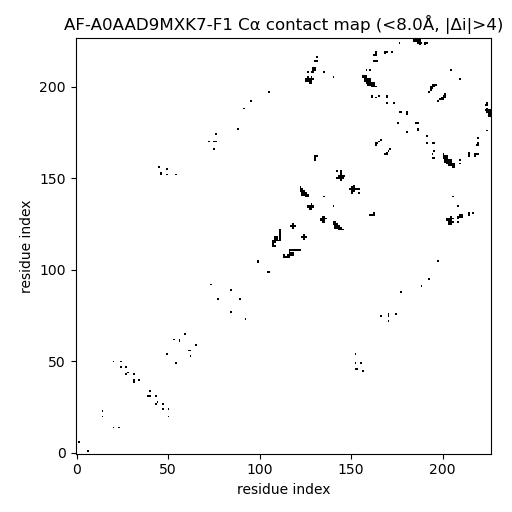79 1.00 89.75 164 ILE A C 1
ATOM 1343 O O . ILE A 1 164 ? -3.186 8.292 2.852 1.00 89.75 164 ILE A O 1
ATOM 1347 N N . GLU A 1 165 ? -2.816 10.501 2.947 1.00 88.44 165 GLU A N 1
ATOM 1348 C CA . GLU A 1 165 ? -1.605 10.394 3.761 1.00 88.44 165 GLU A CA 1
ATOM 1349 C C . GLU A 1 165 ? -1.802 9.583 5.051 1.00 88.44 165 GLU A C 1
ATOM 1351 O O . GLU A 1 165 ? -2.583 9.930 5.946 1.00 88.44 165 GLU A O 1
ATOM 1356 N N . LYS A 1 166 ? -0.982 8.539 5.218 1.00 88.31 166 LYS A N 1
ATOM 1357 C CA . LYS A 1 166 ? -1.012 7.652 6.390 1.00 88.31 166 LYS A CA 1
ATOM 1358 C C . LYS A 1 166 ? -0.909 8.405 7.720 1.00 88.31 166 LYS A C 1
ATOM 1360 O O . LYS A 1 166 ? -1.760 8.250 8.591 1.00 88.31 166 LYS A O 1
ATOM 1365 N N . SER A 1 167 ? 0.167 9.168 7.919 1.00 85.75 167 SER A N 1
ATOM 1366 C CA . SER A 1 167 ? 0.49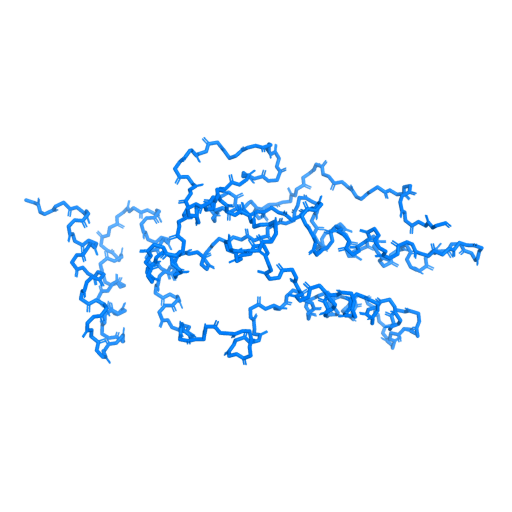8 9.751 9.233 1.00 85.75 167 SER A CA 1
ATOM 1367 C C . SER A 1 167 ? -0.181 11.095 9.505 1.00 85.75 167 SER A C 1
ATOM 1369 O O . SER A 1 167 ? -0.285 11.479 10.675 1.00 85.75 167 SER A O 1
ATOM 1371 N N . ARG A 1 168 ? -0.602 11.810 8.450 1.00 83.94 168 ARG A N 1
ATOM 1372 C CA . ARG A 1 168 ? -1.260 13.123 8.554 1.00 83.94 168 ARG A CA 1
ATOM 1373 C C . ARG A 1 168 ? -2.782 13.026 8.598 1.00 83.94 168 ARG A C 1
ATOM 1375 O O . ARG A 1 168 ? -3.391 13.832 9.288 1.00 83.94 168 ARG A O 1
ATOM 1382 N N . VAL A 1 169 ? -3.368 12.028 7.932 1.00 90.19 169 VAL A N 1
ATOM 1383 C CA . VAL A 1 169 ? -4.826 11.893 7.801 1.00 90.19 169 VAL A CA 1
ATOM 1384 C C . VAL A 1 169 ? -5.311 10.583 8.418 1.00 90.19 169 VAL A C 1
ATOM 1386 O O . VAL A 1 169 ? -5.962 10.601 9.461 1.00 90.19 169 VAL A O 1
ATOM 1389 N N . ILE A 1 170 ? -4.915 9.435 7.857 1.00 92.12 170 ILE A N 1
ATOM 1390 C CA . ILE A 1 170 ? -5.539 8.142 8.191 1.00 92.12 170 ILE A CA 1
ATOM 1391 C C . ILE A 1 170 ? -5.366 7.763 9.664 1.00 92.12 170 ILE A C 1
ATOM 1393 O O . ILE A 1 170 ? -6.321 7.368 10.329 1.00 92.12 170 ILE A O 1
ATOM 1397 N N . LEU A 1 171 ? -4.139 7.829 10.190 1.00 90.62 171 LEU A N 1
ATOM 1398 C CA . LEU A 1 171 ? -3.861 7.415 11.566 1.00 90.62 171 LEU A CA 1
ATOM 1399 C C . LEU A 1 171 ? -4.479 8.359 12.613 1.00 90.62 171 LEU A C 1
ATOM 1401 O O . LEU A 1 171 ? -5.052 7.839 13.574 1.00 90.62 171 LEU A O 1
ATOM 1405 N N . PRO A 1 172 ? -4.402 9.700 12.470 1.00 90.69 172 PRO A N 1
ATOM 1406 C CA . PRO A 1 172 ? -5.191 10.620 13.289 1.00 90.69 172 PRO A CA 1
ATOM 1407 C C . PRO A 1 172 ? -6.687 10.312 13.283 1.00 90.69 172 PRO A C 1
ATOM 1409 O O . PRO A 1 172 ? -7.284 10.194 14.351 1.00 90.69 172 PRO A O 1
ATOM 1412 N N . GLU A 1 173 ? -7.283 10.129 12.107 1.00 93.75 173 GLU A N 1
ATOM 1413 C CA . GLU A 1 173 ? -8.723 9.907 11.990 1.00 93.75 173 GLU A CA 1
ATOM 1414 C C . GLU A 1 173 ? -9.154 8.544 12.530 1.00 93.75 173 GLU A C 1
ATOM 1416 O O . GLU A 1 173 ? -10.175 8.461 13.202 1.00 93.75 173 GLU A O 1
ATOM 1421 N N . LEU A 1 174 ? -8.345 7.493 12.356 1.00 93.12 174 LEU A N 1
ATOM 1422 C CA . LEU A 1 174 ? -8.572 6.194 12.996 1.00 93.12 174 LEU A CA 1
ATOM 1423 C C . LEU A 1 174 ? -8.609 6.311 14.525 1.00 93.12 174 LEU A C 1
ATOM 1425 O O . LEU A 1 174 ? -9.425 5.664 15.179 1.00 93.12 174 LEU A O 1
ATOM 1429 N N . ILE A 1 175 ? -7.706 7.110 15.102 1.00 91.06 175 ILE A N 1
ATOM 1430 C CA . ILE A 1 175 ? -7.658 7.330 16.550 1.00 91.06 175 ILE A CA 1
ATOM 1431 C C . ILE A 1 175 ? -8.926 8.051 17.015 1.00 91.06 175 ILE A C 1
ATOM 1433 O O . ILE A 1 175 ? -9.561 7.601 17.967 1.00 91.06 175 ILE A O 1
ATOM 1437 N N . ILE A 1 176 ? -9.316 9.126 16.323 1.00 91.44 176 ILE A N 1
ATOM 1438 C CA . ILE A 1 176 ? -10.535 9.885 16.633 1.00 91.44 176 ILE A CA 1
ATOM 1439 C C . ILE A 1 176 ? -11.767 8.983 16.497 1.00 91.44 176 ILE A C 1
ATOM 1441 O O . ILE A 1 176 ? -12.555 8.884 17.432 1.00 91.44 176 ILE A O 1
ATOM 1445 N N . ALA A 1 177 ? -11.893 8.243 15.394 1.00 93.31 177 ALA A N 1
ATOM 1446 C CA . ALA A 1 177 ? -13.019 7.348 15.140 1.00 93.31 177 ALA A CA 1
ATOM 1447 C C . ALA A 1 177 ? -13.125 6.217 16.173 1.00 93.31 177 ALA A C 1
ATOM 1449 O O . ALA A 1 177 ? -14.220 5.809 16.542 1.00 93.31 177 ALA A O 1
ATOM 1450 N N . GLN A 1 178 ? -12.001 5.696 16.670 1.00 91.25 178 GLN A N 1
ATOM 1451 C CA . GLN A 1 178 ? -12.011 4.680 17.723 1.00 91.25 178 GLN A CA 1
ATOM 1452 C C . GLN A 1 178 ? -12.355 5.270 19.102 1.00 91.25 178 GLN A C 1
ATOM 1454 O O . GLN A 1 178 ? -12.981 4.579 19.907 1.00 91.25 178 GLN A O 1
ATOM 1459 N N . ASP A 1 179 ? -11.946 6.508 19.387 1.00 90.06 179 ASP A N 1
ATOM 1460 C CA . ASP A 1 179 ? -12.150 7.170 20.683 1.00 90.06 179 ASP A CA 1
ATOM 1461 C C . ASP A 1 179 ? -13.550 7.754 20.851 1.00 90.06 179 ASP A C 1
ATOM 1463 O O . ASP A 1 179 ? -14.152 7.637 21.917 1.00 90.06 179 ASP A O 1
ATOM 1467 N N . GLU A 1 180 ? -14.050 8.391 19.798 1.00 91.06 180 GLU A N 1
ATOM 1468 C CA . GLU A 1 180 ? -15.329 9.102 19.770 1.00 91.06 180 GLU A CA 1
ATOM 1469 C C . GLU A 1 180 ? -16.456 8.231 19.201 1.00 91.06 180 GLU A C 1
ATOM 1471 O O . GLU A 1 180 ? -17.573 8.700 18.982 1.00 91.06 180 GLU A O 1
ATOM 1476 N N . LYS A 1 181 ? -16.175 6.938 18.993 1.00 92.12 181 LYS A N 1
ATOM 1477 C CA . LYS A 1 181 ? -17.122 5.954 18.474 1.00 92.12 181 LYS A CA 1
ATOM 1478 C C . LYS A 1 181 ? -18.436 5.972 19.270 1.00 92.12 181 LYS A C 1
ATOM 1480 O O . LYS A 1 181 ? -18.407 5.717 20.483 1.00 92.12 181 LYS A O 1
ATOM 1485 N N . PRO A 1 182 ? -19.599 6.127 18.612 1.00 91.50 182 PRO A N 1
ATOM 1486 C CA . PRO A 1 182 ? -20.892 5.953 19.265 1.00 91.50 182 PRO A CA 1
ATOM 1487 C C . PRO A 1 182 ? -21.016 4.577 19.943 1.00 91.50 182 PRO A C 1
ATOM 1489 O O . PRO A 1 182 ? -20.412 3.580 19.523 1.00 91.50 182 PRO A O 1
ATOM 1492 N N . LYS A 1 183 ? -21.777 4.506 21.043 1.00 87.06 183 LYS A N 1
ATOM 1493 C CA . LYS A 1 183 ? -21.889 3.276 21.856 1.00 87.06 183 LYS A CA 1
ATOM 1494 C C . LYS A 1 183 ? -22.561 2.128 21.102 1.00 87.06 183 LYS A C 1
ATOM 1496 O O . LYS A 1 183 ? -22.246 0.971 21.362 1.00 87.06 183 LYS A O 1
ATOM 1501 N N . ASP A 1 184 ? -23.472 2.465 20.205 1.00 91.25 184 ASP A N 1
ATOM 1502 C CA . ASP A 1 184 ? -24.285 1.578 19.377 1.00 91.25 184 ASP A CA 1
ATOM 1503 C C . ASP A 1 184 ? -23.618 1.193 18.050 1.00 91.25 184 ASP A C 1
ATOM 1505 O O . ASP A 1 184 ? -24.081 0.270 17.388 1.00 91.25 184 ASP A O 1
ATOM 1509 N N . GLN A 1 185 ? -22.503 1.834 17.692 1.00 92.25 185 GLN A N 1
ATOM 1510 C CA . GLN A 1 185 ? -21.797 1.576 16.440 1.00 92.25 185 GLN A CA 1
ATOM 1511 C C . GLN A 1 185 ? -20.538 0.726 16.620 1.00 92.25 185 GLN A C 1
ATOM 1513 O O . GLN A 1 185 ? -19.887 0.710 17.675 1.00 92.25 185 GLN A O 1
ATOM 1518 N N . VAL A 1 186 ? -20.154 0.028 15.552 1.00 92.81 186 VAL A N 1
ATOM 1519 C CA . VAL A 1 186 ? -18.918 -0.758 15.475 1.00 92.81 186 VAL A CA 1
ATOM 1520 C C . VAL A 1 186 ? -17.966 -0.080 14.502 1.00 92.81 186 VAL A C 1
ATOM 1522 O O . VAL A 1 186 ? -18.358 0.243 13.390 1.00 92.81 186 VAL A O 1
ATOM 1525 N N . LEU A 1 187 ? -16.703 0.109 14.899 1.00 95.12 187 LEU A N 1
ATOM 1526 C CA . LEU A 1 187 ? -15.687 0.647 13.996 1.00 95.12 187 LEU A CA 1
ATOM 1527 C C . LEU A 1 187 ? -15.513 -0.298 12.804 1.00 95.12 187 LEU A C 1
ATOM 1529 O O . LEU A 1 187 ? -15.165 -1.475 12.976 1.00 95.12 187 LEU A O 1
ATOM 1533 N N . ASN A 1 188 ? -15.672 0.238 11.602 1.00 96.56 188 ASN A N 1
ATOM 1534 C CA . ASN A 1 188 ? -15.334 -0.435 10.363 1.00 96.56 188 ASN A CA 1
ATOM 1535 C C . ASN A 1 188 ? -13.812 -0.444 10.180 1.00 96.56 188 ASN A C 1
ATOM 1537 O O . ASN A 1 188 ? -13.223 0.256 9.358 1.00 96.56 188 ASN A O 1
ATOM 1541 N N . TRP A 1 189 ? -13.139 -1.280 10.961 1.00 95.62 189 TRP A N 1
ATOM 1542 C CA . TRP A 1 189 ? -11.696 -1.447 10.844 1.00 95.62 189 TRP A CA 1
ATOM 1543 C C . TRP A 1 189 ? -11.285 -1.955 9.452 1.00 95.62 189 TRP A C 1
ATOM 1545 O O . TRP A 1 189 ? -10.146 -1.735 9.052 1.00 95.62 189 TRP A O 1
ATOM 1555 N N . SER A 1 190 ? -12.170 -2.614 8.689 1.00 96.31 190 SER A N 1
ATOM 1556 C CA . SER A 1 190 ? -11.816 -3.073 7.341 1.00 96.31 190 SER A CA 1
ATOM 1557 C C . SER A 1 190 ? -11.618 -1.910 6.372 1.00 96.31 190 SER A C 1
ATOM 1559 O O . SER A 1 190 ? -10.714 -1.993 5.549 1.00 96.31 190 SER A O 1
ATOM 1561 N N . TYR A 1 191 ? -12.386 -0.824 6.499 1.00 97.19 191 TYR A N 1
ATOM 1562 C CA . TYR A 1 191 ? -12.151 0.399 5.728 1.00 97.19 191 TYR A CA 1
ATOM 1563 C C . TYR A 1 191 ? -10.735 0.939 5.973 1.00 97.19 191 TYR A C 1
ATOM 1565 O O . TYR A 1 191 ? -9.945 1.059 5.037 1.00 97.19 191 TYR A O 1
ATOM 1573 N N . PHE A 1 192 ? -10.368 1.142 7.243 1.00 95.56 192 PHE A N 1
ATOM 1574 C CA . PHE A 1 192 ? -9.032 1.616 7.618 1.00 95.56 192 PHE A CA 1
ATOM 1575 C C . PHE A 1 192 ? -7.919 0.655 7.194 1.00 95.56 192 PHE A C 1
ATOM 1577 O O . PHE A 1 192 ? -6.845 1.092 6.791 1.00 95.56 192 PHE A O 1
ATOM 1584 N N . TYR A 1 193 ? -8.160 -0.657 7.263 1.00 95.19 193 TYR A N 1
ATOM 1585 C CA . TYR A 1 193 ? -7.228 -1.654 6.745 1.00 95.19 193 TYR A CA 1
ATOM 1586 C C . TYR A 1 193 ? -6.972 -1.450 5.250 1.00 95.19 193 TYR A C 1
ATOM 1588 O O . TYR A 1 193 ? -5.818 -1.460 4.821 1.00 95.19 193 TYR A O 1
ATOM 1596 N N . ASP A 1 194 ? -8.036 -1.260 4.470 1.00 95.75 194 ASP A N 1
ATOM 1597 C CA . ASP A 1 194 ? -7.928 -1.153 3.024 1.00 95.75 194 ASP A CA 1
ATOM 1598 C C . ASP A 1 194 ? -7.131 0.095 2.623 1.00 95.75 194 ASP A C 1
ATOM 1600 O O . ASP A 1 194 ? -6.190 -0.010 1.834 1.00 95.75 194 ASP A O 1
ATOM 1604 N N . ILE A 1 195 ? -7.428 1.252 3.218 1.00 94.62 195 ILE A N 1
ATOM 1605 C CA . ILE A 1 195 ? -6.707 2.499 2.919 1.00 94.62 195 ILE A CA 1
ATOM 1606 C C . ILE A 1 195 ? -5.281 2.538 3.499 1.00 94.62 195 ILE A C 1
ATOM 1608 O O . ILE A 1 195 ? -4.456 3.325 3.045 1.00 94.62 195 ILE A O 1
ATOM 1612 N N . LEU A 1 196 ? -4.952 1.698 4.489 1.00 92.25 196 LEU A N 1
ATOM 1613 C CA . LEU A 1 196 ? -3.596 1.621 5.048 1.00 92.25 196 LEU A CA 1
ATOM 1614 C C . LEU A 1 196 ? -2.690 0.635 4.314 1.00 92.25 196 LEU A C 1
ATOM 1616 O O . LEU A 1 196 ? -1.482 0.868 4.249 1.00 92.25 196 LEU A O 1
ATOM 1620 N N . PHE A 1 197 ? -3.231 -0.489 3.848 1.00 91.81 197 PHE A N 1
ATOM 1621 C CA . PHE A 1 197 ? -2.418 -1.654 3.489 1.00 91.81 197 PHE A CA 1
ATOM 1622 C C . PHE A 1 197 ? -2.718 -2.231 2.109 1.00 91.81 197 PHE A C 1
ATOM 1624 O O . PHE A 1 197 ? -2.090 -3.219 1.741 1.00 91.81 197 PHE A O 1
ATOM 1631 N N . THR A 1 198 ? -3.656 -1.658 1.354 1.00 93.31 198 THR A N 1
ATOM 1632 C CA . THR A 1 198 ? -4.052 -2.199 0.049 1.00 93.31 198 THR A CA 1
ATOM 1633 C C . THR A 1 198 ? -3.984 -1.154 -1.054 1.00 93.31 198 THR A C 1
ATOM 1635 O O . THR A 1 198 ? -3.894 0.054 -0.823 1.00 93.31 198 THR A O 1
ATOM 1638 N N . ARG A 1 199 ? -4.130 -1.643 -2.282 1.00 92.56 199 ARG A N 1
ATOM 1639 C CA . ARG A 1 199 ? -4.225 -0.858 -3.516 1.00 92.56 199 ARG A CA 1
ATOM 1640 C C . ARG A 1 199 ? -5.417 0.094 -3.593 1.00 92.56 199 ARG A C 1
ATOM 1642 O O . ARG A 1 199 ? -5.466 0.892 -4.518 1.00 92.56 199 ARG A O 1
ATOM 1649 N N . LYS A 1 200 ? -6.351 0.060 -2.632 1.00 93.38 200 LYS A N 1
ATOM 1650 C CA . LYS A 1 200 ? -7.401 1.089 -2.541 1.00 93.38 200 LYS A CA 1
ATOM 1651 C C . LYS A 1 200 ? -6.838 2.491 -2.301 1.00 93.38 200 LYS A C 1
ATOM 1653 O O . LYS A 1 200 ? -7.507 3.457 -2.631 1.00 93.38 200 LYS A O 1
ATOM 1658 N N . ASN A 1 201 ? -5.644 2.591 -1.718 1.00 93.12 201 ASN A N 1
ATOM 1659 C CA . ASN A 1 201 ? -4.996 3.871 -1.438 1.00 93.12 201 ASN A CA 1
ATOM 1660 C C . ASN A 1 201 ? -3.480 3.867 -1.703 1.00 93.12 201 ASN A C 1
ATOM 1662 O O . ASN A 1 201 ? -2.863 4.925 -1.735 1.00 93.12 201 ASN A O 1
ATOM 1666 N N . LEU A 1 202 ? -2.865 2.692 -1.876 1.00 90.50 202 LEU A N 1
ATOM 1667 C CA . LEU A 1 202 ? -1.437 2.572 -2.153 1.00 90.50 202 LEU A CA 1
ATOM 1668 C C . LEU A 1 202 ? -1.145 2.550 -3.655 1.00 90.50 202 LEU A C 1
ATOM 1670 O O . LEU A 1 202 ? -1.720 1.745 -4.390 1.00 90.50 202 LEU A O 1
ATOM 1674 N N . CYS A 1 203 ? -0.204 3.386 -4.082 1.00 90.94 203 CYS A N 1
ATOM 1675 C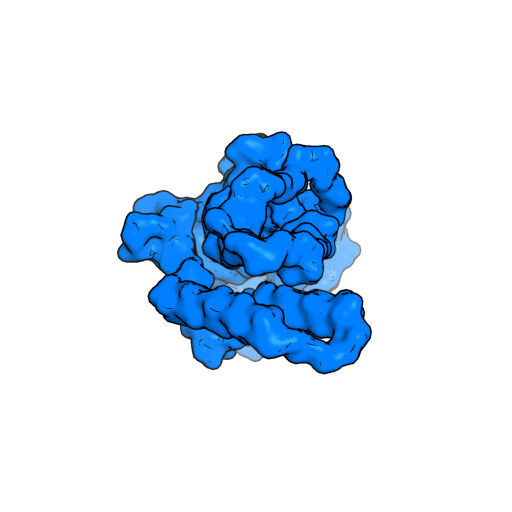 CA . CYS A 1 203 ? 0.265 3.510 -5.458 1.00 90.94 203 CYS A CA 1
ATOM 1676 C C . CYS A 1 203 ? 1.776 3.311 -5.535 1.00 90.94 203 CYS A C 1
ATOM 1678 O O . CYS A 1 203 ? 2.538 3.796 -4.702 1.00 90.94 203 CYS A O 1
ATOM 1680 N N . LEU A 1 204 ? 2.219 2.572 -6.544 1.00 92.25 204 LEU A N 1
ATOM 1681 C CA . LEU A 1 204 ? 3.623 2.346 -6.823 1.00 92.25 204 LEU A CA 1
ATOM 1682 C C . LEU A 1 204 ? 4.161 3.528 -7.629 1.00 92.25 204 LEU A C 1
ATOM 1684 O O . LEU A 1 204 ? 3.753 3.774 -8.765 1.00 92.25 204 LEU A O 1
ATOM 1688 N N . VAL A 1 205 ? 5.099 4.258 -7.039 1.00 89.25 205 VAL A N 1
ATOM 1689 C CA . VAL A 1 205 ? 5.637 5.487 -7.614 1.00 89.25 205 VAL A CA 1
ATOM 1690 C C . VAL A 1 205 ? 7.153 5.431 -7.718 1.00 89.25 205 VAL A C 1
ATOM 1692 O O . VAL A 1 205 ? 7.864 5.006 -6.801 1.00 89.25 205 VAL A O 1
ATOM 1695 N N . HIS A 1 206 ? 7.662 5.904 -8.853 1.00 87.00 206 HIS A N 1
ATOM 1696 C CA . HIS A 1 206 ? 9.072 6.232 -8.992 1.00 87.00 206 HIS A CA 1
ATOM 1697 C C . HIS A 1 206 ? 9.439 7.319 -7.976 1.00 87.00 206 HIS A C 1
ATOM 1699 O O . HIS A 1 206 ? 8.613 8.171 -7.647 1.00 87.00 206 HIS A O 1
ATOM 1705 N N . ILE A 1 207 ? 10.682 7.330 -7.497 1.00 80.69 207 ILE A N 1
ATOM 1706 C CA . ILE A 1 207 ? 11.096 8.267 -6.449 1.00 80.69 207 ILE A CA 1
ATOM 1707 C C . ILE A 1 207 ? 10.880 9.740 -6.826 1.00 80.69 207 ILE A C 1
ATOM 1709 O O . ILE A 1 207 ? 10.522 10.537 -5.965 1.00 80.69 207 ILE A O 1
ATOM 1713 N N . SER A 1 208 ? 11.028 10.102 -8.102 1.00 82.12 208 SER A N 1
ATOM 1714 C CA . SER A 1 208 ? 10.773 11.469 -8.581 1.00 82.12 208 SER A CA 1
ATOM 1715 C C . SER A 1 208 ? 9.286 11.849 -8.575 1.00 82.12 208 SER A C 1
ATOM 1717 O O . SER A 1 208 ? 8.963 13.029 -8.624 1.00 82.12 208 SER A O 1
ATOM 1719 N N . CYS A 1 209 ? 8.381 10.867 -8.523 1.00 83.31 209 CYS A N 1
ATOM 1720 C CA . CYS A 1 209 ? 6.934 11.066 -8.403 1.00 83.31 209 CYS A CA 1
ATOM 1721 C C . CYS A 1 209 ? 6.426 10.930 -6.962 1.00 83.31 209 CYS A C 1
ATOM 1723 O O . CYS A 1 209 ? 5.240 11.128 -6.722 1.00 83.31 209 CYS A O 1
ATOM 1725 N N . HIS A 1 210 ? 7.299 10.586 -6.014 1.00 80.56 210 HIS A N 1
ATOM 1726 C CA . HIS A 1 210 ? 6.965 10.551 -4.598 1.00 80.56 210 HIS A CA 1
ATOM 1727 C C . HIS A 1 210 ? 7.066 11.970 -4.027 1.00 80.56 210 HIS A C 1
ATOM 1729 O O . HIS A 1 210 ? 8.134 12.416 -3.594 1.00 80.56 210 HIS A O 1
ATOM 1735 N N . ASP A 1 211 ? 5.945 12.685 -4.058 1.00 76.19 211 ASP A N 1
ATOM 1736 C CA . ASP A 1 211 ? 5.834 14.014 -3.470 1.00 76.19 211 ASP A CA 1
ATOM 1737 C C . ASP A 1 211 ? 5.734 13.911 -1.941 1.00 76.19 211 ASP A C 1
ATOM 1739 O O . ASP A 1 211 ? 4.784 13.354 -1.398 1.00 76.19 211 ASP A O 1
ATOM 1743 N N . LYS A 1 212 ? 6.737 14.451 -1.242 1.00 67.75 212 LYS A N 1
ATOM 1744 C CA . LYS A 1 212 ? 6.809 14.458 0.230 1.00 67.75 212 LYS A CA 1
ATOM 1745 C C . LYS A 1 212 ? 6.197 15.713 0.856 1.00 67.75 212 LYS A C 1
ATOM 1747 O O . LYS A 1 212 ? 6.261 15.874 2.081 1.00 67.75 212 LYS A O 1
ATOM 1752 N N . THR A 1 213 ? 5.690 16.638 0.043 1.00 73.31 213 THR A N 1
ATOM 1753 C CA . THR A 1 213 ? 4.949 17.802 0.532 1.00 73.31 213 THR A CA 1
ATOM 1754 C C . THR A 1 213 ? 3.583 17.374 1.075 1.00 73.31 213 THR A C 1
ATOM 1756 O O . THR A 1 213 ? 3.234 16.199 1.051 1.00 73.31 213 THR A O 1
ATOM 1759 N N . GLU A 1 214 ? 2.870 18.293 1.722 1.00 69.06 214 GLU A N 1
ATOM 1760 C CA . GLU A 1 214 ? 1.523 18.006 2.227 1.00 69.06 214 GLU A CA 1
ATOM 1761 C C . GLU A 1 214 ? 0.568 17.764 1.061 1.00 69.06 214 GLU A C 1
ATOM 1763 O O . GLU A 1 214 ? 0.548 18.551 0.113 1.00 69.06 214 GLU A O 1
ATOM 1768 N N . HIS A 1 215 ? -0.193 16.671 1.116 1.00 67.06 215 HIS A N 1
ATOM 1769 C CA . HIS A 1 215 ? -1.156 16.348 0.071 1.00 67.06 215 HIS A CA 1
ATOM 1770 C C . HIS A 1 215 ? -2.470 17.052 0.400 1.00 67.06 215 HIS A C 1
ATOM 1772 O O . HIS A 1 215 ? -3.162 16.691 1.348 1.00 67.06 215 HIS A O 1
ATOM 1778 N N . ASP A 1 216 ? -2.830 18.068 -0.378 1.00 65.50 216 ASP A N 1
ATOM 1779 C CA . ASP A 1 216 ? -3.975 18.935 -0.057 1.00 65.50 216 ASP A CA 1
ATOM 1780 C C . ASP A 1 216 ? -5.336 18.371 -0.534 1.00 65.50 216 ASP A C 1
ATOM 1782 O O . ASP A 1 216 ? -6.337 19.086 -0.549 1.00 65.50 216 ASP A O 1
ATOM 1786 N N . SER A 1 217 ? -5.408 17.108 -0.990 1.00 59.72 217 SER A N 1
ATOM 1787 C CA . SER A 1 217 ? -6.498 16.695 -1.892 1.00 59.72 217 SER A CA 1
ATOM 1788 C C . SER A 1 217 ? -7.387 15.522 -1.476 1.00 59.72 217 SER A C 1
ATOM 1790 O O . SER A 1 217 ? -8.521 15.489 -1.949 1.00 59.72 217 SER A O 1
ATOM 1792 N N . GLU A 1 218 ? -6.976 14.589 -0.610 1.00 70.69 218 GLU A N 1
ATOM 1793 C CA . GLU A 1 218 ? -7.841 13.443 -0.266 1.00 70.69 218 GLU A CA 1
ATOM 1794 C C . GLU A 1 218 ? -7.957 13.203 1.245 1.00 70.69 218 GLU A C 1
ATOM 1796 O O . GLU A 1 218 ? -6.972 13.110 1.977 1.00 70.69 218 GLU A O 1
ATOM 1801 N N . LYS A 1 219 ? -9.206 13.112 1.713 1.00 85.50 219 LYS A N 1
ATOM 1802 C CA . LYS A 1 219 ? -9.583 12.834 3.105 1.00 85.50 219 LYS A CA 1
ATOM 1803 C C . LYS A 1 219 ? -10.183 11.441 3.199 1.00 85.50 219 LYS A C 1
ATOM 1805 O O . LYS A 1 219 ? -10.654 10.907 2.196 1.00 85.50 219 LYS A O 1
ATOM 1810 N N . CYS A 1 220 ? -10.218 10.865 4.397 1.00 90.88 220 CYS A N 1
ATOM 1811 C CA . CYS A 1 220 ? -10.974 9.636 4.570 1.00 90.88 220 CYS A CA 1
ATOM 1812 C C . CYS A 1 220 ? -12.477 9.882 4.381 1.00 90.88 220 CYS A C 1
ATOM 1814 O O . CYS A 1 220 ? -13.016 10.929 4.746 1.00 90.88 220 CYS A O 1
ATOM 1816 N N . ASP A 1 221 ? -13.157 8.867 3.862 1.00 93.50 221 ASP A N 1
ATOM 1817 C CA . ASP A 1 221 ? -14.607 8.824 3.783 1.00 93.50 221 ASP A CA 1
ATOM 1818 C C . ASP A 1 221 ? -15.200 8.521 5.168 1.00 93.50 221 ASP A C 1
ATOM 1820 O O . ASP A 1 221 ? -15.119 7.398 5.676 1.00 93.50 221 ASP A O 1
ATOM 1824 N N . GLN A 1 222 ? -15.785 9.545 5.791 1.00 92.44 222 GLN A N 1
ATOM 1825 C CA . GLN A 1 222 ? -16.381 9.447 7.125 1.00 92.44 222 GLN A CA 1
ATOM 1826 C C . GLN A 1 222 ? -17.618 8.543 7.155 1.00 92.44 222 GLN A C 1
ATOM 1828 O O . GLN A 1 222 ? -17.910 7.957 8.199 1.00 92.44 222 GLN A O 1
ATOM 1833 N N . GLU A 1 223 ? -18.315 8.373 6.027 1.00 93.94 223 GLU A N 1
ATOM 1834 C CA . GLU A 1 223 ? -19.473 7.475 5.939 1.00 93.94 223 GLU A CA 1
ATOM 1835 C C . GLU A 1 223 ? -19.057 6.006 6.098 1.00 93.94 223 GLU A C 1
ATOM 1837 O O . GLU A 1 223 ? -19.859 5.166 6.499 1.00 93.94 223 GLU A O 1
ATOM 1842 N N . GLN A 1 224 ? -17.782 5.695 5.852 1.00 95.94 224 GLN A N 1
ATOM 1843 C CA . GLN A 1 224 ? -17.230 4.347 5.965 1.00 95.94 224 GLN A CA 1
ATOM 1844 C C . GLN A 1 224 ? -16.674 4.025 7.354 1.00 95.94 224 GLN A C 1
ATOM 1846 O O . GLN A 1 224 ? -16.199 2.907 7.549 1.00 95.94 224 GLN A O 1
ATOM 1851 N N . TYR A 1 225 ? -16.684 4.950 8.323 1.00 94.88 225 TYR A N 1
ATOM 1852 C CA . TYR A 1 225 ? -16.004 4.741 9.614 1.00 94.88 225 TYR A CA 1
ATOM 1853 C C . TYR A 1 225 ? -16.649 3.663 10.472 1.00 94.88 225 TYR A C 1
ATOM 1855 O O . TYR A 1 225 ? -15.958 3.005 11.257 1.00 94.88 225 TYR A O 1
ATOM 1863 N N . TYR A 1 226 ? -17.953 3.467 10.324 1.00 95.75 226 TYR A N 1
ATOM 1864 C CA . TYR A 1 226 ? -18.742 2.602 11.183 1.00 95.75 226 TYR A CA 1
ATOM 1865 C C . TYR A 1 226 ? -19.619 1.657 10.357 1.00 95.75 226 TYR A C 1
ATOM 1867 O O . TYR A 1 226 ? -19.929 1.942 9.203 1.00 95.75 226 TYR A O 1
ATOM 1875 N N . LEU A 1 227 ? -19.947 0.503 10.942 1.00 90.88 227 LEU A N 1
ATOM 1876 C CA . LEU A 1 227 ? -20.841 -0.517 10.379 1.00 90.88 227 LEU A CA 1
ATOM 1877 C C . LEU A 1 227 ? -22.273 -0.355 10.891 1.00 90.88 227 LEU A C 1
ATOM 1879 O O . LEU A 1 227 ? -22.414 0.028 12.078 1.00 90.88 227 LE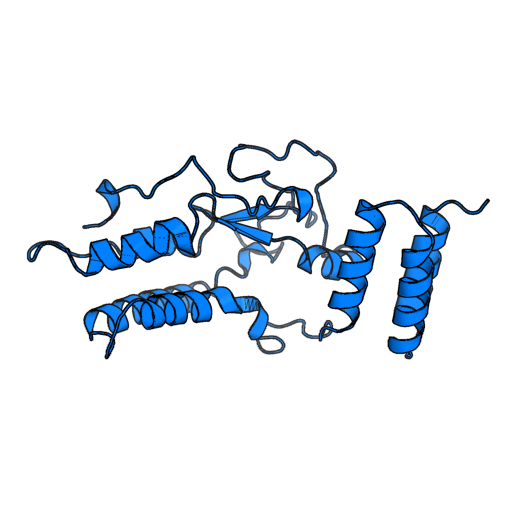U A O 1
#

Mean predicted aligned error: 13.04 Å

Solvent-accessible surface area (backbone atoms only — not comparable to full-atom values): 13442 Å² total; per-residue (Å²): 131,82,52,73,64,59,54,49,53,52,51,54,54,52,58,78,72,48,98,50,64,68,60,55,49,52,53,50,54,52,57,46,76,73,53,100,42,71,68,59,44,51,54,51,54,46,51,51,55,50,71,73,45,77,78,81,47,86,47,71,87,64,46,69,71,82,55,51,67,60,58,48,53,54,49,48,53,54,72,72,42,90,68,84,79,52,72,65,59,52,50,52,54,48,49,51,54,49,52,33,58,74,52,58,67,56,52,45,42,79,31,64,86,41,97,67,31,65,31,44,96,87,33,42,33,60,34,40,27,32,74,93,42,90,55,35,94,53,88,76,47,55,47,37,42,83,80,35,74,66,38,39,58,56,51,71,58,41,38,78,43,51,50,43,40,53,83,80,43,51,53,54,48,52,52,49,53,68,71,71,50,56,93,91,49,44,74,28,57,66,53,57,44,36,50,72,74,33,74,84,24,40,38,47,18,42,56,93,36,58,74,86,66,87,76,91,79,53,76,84,66,72,83,50,47,49,100

Secondary structure (DSSP, 8-state):
---HHHHHHHHHHHHHH-S-HHHHHHHHHHHHTT---HHHHHHHHHHHHHHTS-TT--STTT-GGGGHHHHHHHHHHHHHS-SSPPHHHHHHHHHHHHHHHHTGGGGGGG-TTSSS-SS-TT--EE----TT-SS-S-TT-EE-TTS-HHHHHHHTT-EEEESS-IIIIIHHHHHHHHHS--TT--B-HHHHHHHHHSTTTEEEE-GGG---S---S----GGGSB-

Organism: NCBI:txid53620

Nearest PDB structures (foldseek):
  1v0d-assembly1_A-2  TM=6.258E-01  e=2.859E-15  Mus musculus

Foldseek 3Di:
DPPPVNVVVVLVVVCVPDPCLPVSLVVLVVVLVVDPDPVSNVLSVLLSVLSVDPLPPPDCVSDVVLCCLLVCLVVLVVVVDDDDDDPVVVVLSVVLVVVCVVCVLVCLCQDLPHPHHCADVQQKHAFCFALPDRRNPDRPRIARLVVDVVSVSLLVQKDFAFSAHDNPALSVVLSVLSVVPDPPWDFLSVLSSCRRRHPVGTTTHHNVRYDPDDNPDDHDDPVRGTD

InterPro domains:
  IPR015311 DNA fragmentation factor 40, C-terminal [PF09230] (74-226)
  IPR039729 DNA fragmentation factor 40 [PTHR13067] (80-226)
  IPR044925 His-Me finger superfamily [SSF54060] (30-226)

pLDDT: mean 73.87, std 18.79, range [35.81, 97.19]

Sequence (227 aa):
PKNTADVIEYTLSALLQSNNRHKVSAELMKTIGEKDNHELLQLMGQIVNTIKQNIQANTRQEDPDWFKGIITTMDYVKSKKKGKISAEYQKLLNNFKTKLKVNDYHGDYFDRNASQPLCDTDGWFFCEGPYNTVVCPYTEHRINPYGSHINYVVFSTWNFDHRIEKSRVILPELIIAQDEKPKDQVLNWSYFYDILFTRKNLCLVHISCHDKTEHDSEKCDQEQYYL